Protein AF-A0A4Q4VHD9-F1 (afdb_monomer_lite)

pLDDT: mean 75.02, std 22.64, range [24.25, 97.38]

Foldseek 3Di:
DLQPPCPVVVLVVLVVVLVVQLVVLVVDPDPVSSVLSNLLSLLVNLVVVQSNVVNVPDPDDPDADPSSVSSVVVNVVVVVVVVVVVVVVVVVVVVVVVVVVVLVVVVVVVVVVPPDDDDDDDDDDDDDDDDDDDDDDDDDDPDPPPPDDDDDDDDDPVVVVVVVVVVVVVVVVVVVVVVVVVVVVVVVQVVLVVVQVVCVVVVHDGDDDPDDDDDDDPVVD

Sequence (221 aa):
MFKNGEGPSLKEDFKNRFRNVSRIMDCVGCDKCRLWGKLQTAGYGTALKILFEFDNNSADVPDLKRTELVALFNLYSRLSSSMEALRMFRGMVEADESHDVESIRERAKKEHAEDRPPSPSDEKAAKTGAEQDDDEYTWEEEDITPSKQPPKRPRTTGEMLKSELQLIAKVTKHVFTSWISFPKTLYRIALLELERLWQFYIGLPITPRTWRFQRRSLDEL

Radius of gyration: 32.0 Å; chains: 1; bounding box: 79×59×88 Å

Secondary structure (DSSP, 8-state):
-TTSS-HHH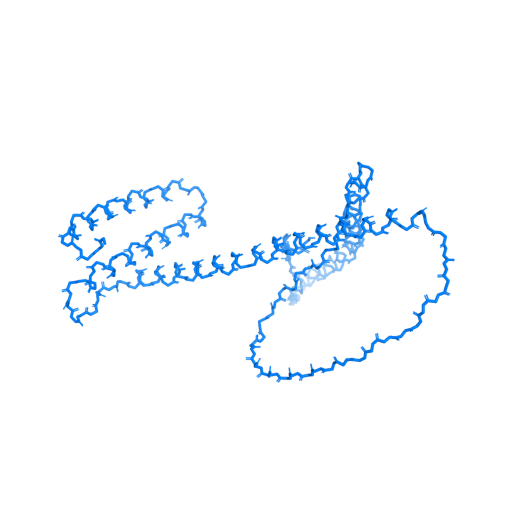HHHHHHHHHHHHHHHHHT-S-HHHHHHHHHHHHHHHHHHHHHHHGGG--SSPP---HHHHHHHHHHHHHHHHHHHHHHHHHHHHHHHHHHHHHHHHHHHHHHTTSS---------------------------------PPPPPP--HHHHHHHHHHHHHHHHHHHHHHHHHHHHHHHHHHHHHHHHHHHHHHTPPPPPP-----PPPGGG-

Structure (mmCIF, N/CA/C/O backbone):
data_AF-A0A4Q4VHD9-F1
#
_entry.id   AF-A0A4Q4VHD9-F1
#
loop_
_atom_site.group_PDB
_atom_site.id
_atom_site.type_symbol
_atom_site.label_atom_id
_atom_site.label_alt_id
_atom_site.label_comp_id
_atom_site.label_asym_id
_atom_site.label_entity_id
_atom_site.label_seq_id
_atom_site.pdbx_PDB_ins_code
_atom_site.Cartn_x
_atom_site.Cartn_y
_atom_site.Cartn_z
_atom_site.occupancy
_atom_site.B_iso_or_equiv
_atom_site.auth_seq_id
_atom_site.auth_comp_id
_atom_site.auth_asym_id
_atom_site.auth_atom_id
_atom_site.pdbx_PDB_model_num
ATOM 1 N N . MET A 1 1 ? -2.484 -5.113 29.527 1.00 58.41 1 MET A N 1
ATOM 2 C CA . MET A 1 1 ? -2.810 -3.701 29.231 1.00 58.41 1 MET A CA 1
ATOM 3 C C . MET A 1 1 ? -4.292 -3.533 28.921 1.00 58.41 1 MET A C 1
ATOM 5 O O . MET A 1 1 ? -4.958 -2.840 29.664 1.00 58.41 1 MET A O 1
ATOM 9 N N . PHE A 1 2 ? -4.842 -4.228 27.922 1.00 63.12 2 PHE A N 1
ATOM 10 C CA . PHE A 1 2 ? -6.255 -4.081 27.528 1.00 63.12 2 PHE A CA 1
ATOM 11 C C . PHE A 1 2 ? -7.287 -4.838 28.387 1.00 63.12 2 PHE A C 1
ATOM 13 O O . PHE A 1 2 ? -8.467 -4.707 28.117 1.00 63.12 2 PHE A O 1
ATOM 20 N N . LYS A 1 3 ? -6.839 -5.579 29.413 1.00 61.69 3 LYS A N 1
ATOM 21 C CA . LYS A 1 3 ? -7.652 -6.456 30.283 1.00 61.69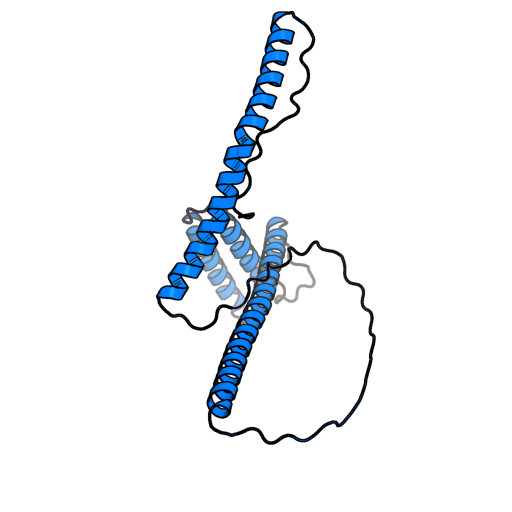 3 LYS A CA 1
ATOM 22 C C . LYS A 1 3 ? -7.894 -5.889 31.697 1.00 61.69 3 LYS A C 1
ATOM 24 O O . LYS A 1 3 ? -8.578 -6.488 32.517 1.00 61.69 3 LYS A O 1
ATOM 29 N N . ASN A 1 4 ? -7.264 -4.758 32.030 1.00 58.19 4 ASN A N 1
ATOM 30 C CA . ASN A 1 4 ? -7.153 -4.274 33.410 1.00 58.19 4 ASN A CA 1
ATOM 31 C C . ASN A 1 4 ? -7.904 -2.948 33.594 1.00 58.19 4 ASN A C 1
ATOM 33 O O . ASN A 1 4 ? -7.241 -1.926 33.667 1.00 58.19 4 ASN A O 1
ATOM 37 N N . GLY A 1 5 ? -9.243 -2.940 33.648 1.00 59.50 5 GLY A N 1
ATOM 38 C CA . GLY A 1 5 ? -10.086 -1.873 34.245 1.00 59.50 5 GLY A CA 1
ATOM 39 C C . GLY A 1 5 ? -10.041 -0.434 33.678 1.00 59.50 5 GLY A C 1
ATOM 40 O O . GLY A 1 5 ? -11.021 0.291 33.796 1.00 59.50 5 GLY A O 1
ATOM 41 N N . GLU A 1 6 ? -8.963 -0.014 33.017 1.00 63.09 6 GLU A N 1
ATOM 42 C CA . GLU A 1 6 ? -8.746 1.301 32.394 1.00 63.09 6 GLU A CA 1
ATOM 43 C C . GLU A 1 6 ? -9.271 1.357 30.944 1.00 63.09 6 GLU A C 1
ATOM 45 O O . GLU A 1 6 ? -9.113 2.356 30.236 1.00 63.09 6 GLU A O 1
ATOM 50 N N . GLY A 1 7 ? -9.916 0.277 30.489 1.00 65.62 7 GLY A N 1
ATOM 51 C CA . GLY A 1 7 ? -10.419 0.087 29.126 1.00 65.62 7 GLY A CA 1
ATOM 52 C C . GLY A 1 7 ? -11.214 1.266 28.538 1.00 65.62 7 GLY A C 1
ATOM 53 O O . GLY A 1 7 ? -10.961 1.605 27.379 1.00 65.62 7 GLY A O 1
ATOM 54 N N . PRO A 1 8 ? -12.119 1.943 29.281 1.00 70.88 8 PRO A N 1
ATOM 55 C CA . PRO A 1 8 ? -12.918 3.037 28.725 1.00 70.88 8 PRO A CA 1
ATOM 56 C C . PRO A 1 8 ? -12.083 4.269 28.351 1.00 70.88 8 PRO A C 1
ATOM 58 O O . PRO A 1 8 ? -12.265 4.819 27.265 1.00 70.88 8 PRO A O 1
ATOM 61 N N . SER A 1 9 ? -11.137 4.663 29.212 1.00 78.56 9 SER A N 1
ATOM 62 C CA . SER A 1 9 ? -10.274 5.830 28.978 1.00 78.56 9 SER A CA 1
ATOM 63 C C . SER A 1 9 ? -9.307 5.567 27.827 1.00 78.56 9 SER A C 1
ATOM 65 O O . SER A 1 9 ? -9.198 6.375 26.905 1.00 78.56 9 SER A O 1
ATOM 67 N N . LEU A 1 10 ? -8.663 4.392 27.817 1.00 80.44 10 LEU A N 1
ATOM 68 C CA . LEU A 1 10 ? -7.731 4.041 26.745 1.00 80.44 10 LEU A CA 1
ATOM 69 C C . LEU A 1 10 ? -8.441 3.914 25.392 1.00 80.44 10 LEU A C 1
ATOM 71 O O . LEU A 1 10 ? -7.891 4.336 24.374 1.00 80.44 10 LEU A O 1
ATOM 75 N N . LYS A 1 11 ? -9.666 3.372 25.350 1.00 80.00 11 LYS A N 1
ATOM 76 C CA . LYS A 1 11 ? -10.450 3.266 24.108 1.00 80.00 11 LYS A CA 1
ATOM 77 C C . LYS A 1 11 ? -10.675 4.638 23.471 1.00 80.00 11 LYS A C 1
ATOM 79 O O . LYS A 1 11 ? -10.550 4.780 22.250 1.00 80.00 11 LYS A O 1
ATOM 84 N N . GLU A 1 12 ? -10.998 5.645 24.276 1.00 83.69 12 GLU A N 1
ATOM 85 C CA . GLU A 1 12 ? -11.238 7.002 23.790 1.00 83.69 12 GLU A CA 1
ATOM 86 C C . GLU A 1 12 ? -9.945 7.696 23.343 1.00 83.69 12 GLU A C 1
ATOM 88 O O . GLU A 1 12 ? -9.913 8.305 22.266 1.00 83.69 12 GLU A O 1
ATOM 93 N N . ASP A 1 13 ? -8.849 7.499 24.077 1.00 87.12 13 ASP A N 1
ATOM 94 C CA . ASP A 1 13 ? -7.529 7.998 23.695 1.00 87.12 13 ASP A CA 1
ATOM 95 C C . ASP A 1 13 ? -7.064 7.418 22.360 1.00 87.12 13 ASP A C 1
ATOM 97 O O . ASP A 1 13 ? -6.699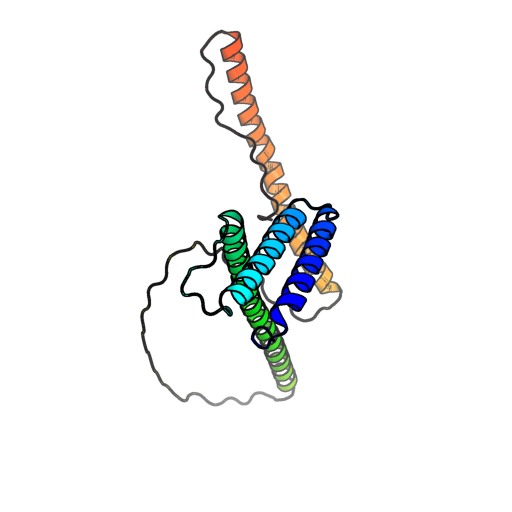 8.170 21.449 1.00 87.12 13 ASP A O 1
ATOM 101 N N . PHE A 1 14 ? -7.146 6.096 22.178 1.00 85.94 14 PHE A N 1
ATOM 102 C CA . PHE A 1 14 ? -6.805 5.463 20.904 1.00 85.94 14 PHE A CA 1
ATOM 103 C C . PHE A 1 14 ? -7.676 6.000 19.770 1.00 85.94 14 PHE A C 1
ATOM 105 O O . PHE A 1 14 ? -7.152 6.391 18.726 1.00 85.94 14 PHE A O 1
ATOM 112 N N . LYS A 1 15 ? -8.993 6.110 19.972 1.00 86.31 15 LYS A N 1
ATOM 113 C CA . LYS A 1 15 ? -9.916 6.660 18.968 1.00 86.31 15 LYS A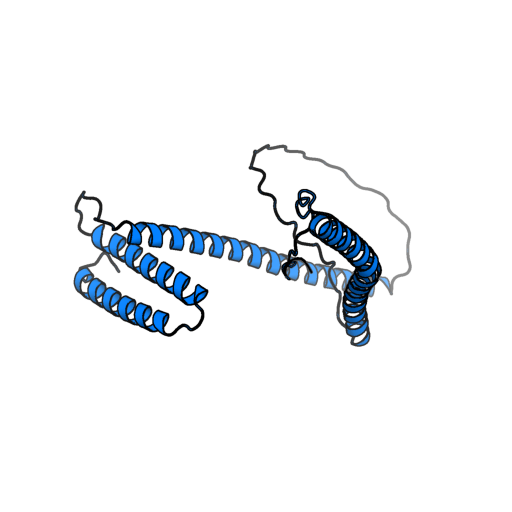 CA 1
ATOM 114 C C . LYS A 1 15 ? -9.546 8.091 18.566 1.00 86.31 15 LYS A C 1
ATOM 116 O O . LYS A 1 15 ? -9.575 8.424 17.377 1.00 86.31 15 LYS A O 1
ATOM 121 N N . ASN A 1 16 ? -9.162 8.930 19.527 1.00 90.38 16 ASN A N 1
ATOM 122 C CA . ASN A 1 16 ? -8.706 10.292 19.262 1.00 90.38 16 ASN A CA 1
ATOM 123 C C . ASN A 1 16 ? -7.378 10.311 18.492 1.00 90.38 16 ASN A C 1
ATOM 125 O O . ASN A 1 16 ? -7.233 11.079 17.536 1.00 90.38 16 ASN A O 1
ATOM 129 N N . ARG A 1 17 ? -6.435 9.417 18.814 1.00 92.00 17 ARG A N 1
ATOM 130 C CA . ARG A 1 17 ? -5.183 9.271 18.055 1.00 92.00 17 ARG A CA 1
ATOM 131 C C . ARG A 1 17 ? -5.429 8.796 16.623 1.00 92.00 17 ARG A C 1
ATOM 133 O O . ARG A 1 17 ? -4.891 9.407 15.704 1.00 92.00 17 ARG A O 1
ATOM 140 N N . PHE A 1 18 ? -6.293 7.807 16.398 1.00 90.81 18 PHE A N 1
ATOM 141 C CA . PHE A 1 18 ? -6.627 7.347 15.044 1.00 90.81 18 PHE A CA 1
ATOM 142 C C . PHE A 1 18 ? -7.299 8.429 14.197 1.00 90.81 18 PHE A C 1
ATOM 144 O O . PHE A 1 18 ? -6.988 8.547 13.013 1.00 90.81 18 PHE A O 1
ATOM 151 N N . ARG A 1 19 ? -8.159 9.273 14.784 1.00 90.38 19 ARG A N 1
ATOM 152 C CA . ARG A 1 19 ? -8.717 10.445 14.084 1.00 90.38 19 ARG A CA 1
ATOM 153 C C . ARG A 1 19 ? -7.626 11.414 13.635 1.00 90.38 19 ARG A C 1
ATOM 155 O O . ARG A 1 19 ? -7.677 11.901 12.509 1.00 90.38 19 ARG A O 1
ATOM 162 N N . ASN A 1 20 ? -6.633 11.663 14.485 1.00 94.25 20 ASN A N 1
ATOM 163 C CA . ASN A 1 20 ? -5.504 12.525 14.137 1.00 94.25 20 ASN A CA 1
ATOM 164 C C . ASN A 1 20 ? -4.639 11.909 13.032 1.00 94.25 20 ASN A C 1
ATOM 166 O O . ASN A 1 20 ? -4.314 12.593 12.067 1.00 94.25 20 ASN A O 1
ATOM 170 N N . VAL A 1 21 ? -4.335 10.612 13.115 1.00 95.00 21 VAL A N 1
ATOM 171 C CA . VAL A 1 21 ? -3.597 9.906 12.057 1.00 95.00 21 VAL A CA 1
ATOM 172 C C . VAL A 1 21 ? -4.373 9.934 10.739 1.00 95.00 21 VAL A C 1
ATOM 174 O O . VAL A 1 21 ? -3.795 10.217 9.696 1.00 95.00 21 VAL A O 1
ATOM 177 N N . SER A 1 22 ? -5.691 9.721 10.770 1.00 90.38 22 SER A N 1
ATOM 178 C CA . SER A 1 22 ? -6.534 9.777 9.571 1.00 90.38 22 SER A CA 1
ATOM 179 C C . SER A 1 22 ? -6.494 11.154 8.893 1.00 90.38 22 SER A C 1
ATOM 181 O O . SER A 1 22 ? -6.378 11.216 7.671 1.00 90.38 22 SER A O 1
ATOM 183 N N . ARG A 1 23 ? -6.474 12.247 9.674 1.00 93.38 23 ARG A N 1
ATOM 184 C CA . ARG A 1 23 ? -6.277 13.613 9.151 1.00 93.38 23 ARG A CA 1
ATOM 185 C C . ARG A 1 23 ? -4.897 13.808 8.528 1.00 93.38 23 ARG A C 1
ATOM 187 O O . ARG A 1 23 ? -4.790 14.452 7.495 1.00 93.38 23 ARG A O 1
ATOM 194 N N . ILE A 1 24 ? -3.845 13.235 9.113 1.00 95.69 24 ILE A N 1
ATOM 195 C CA . ILE A 1 24 ? -2.495 13.288 8.526 1.00 95.69 24 ILE A CA 1
ATOM 196 C C . ILE A 1 24 ? -2.463 12.554 7.180 1.00 95.69 24 ILE A C 1
ATOM 198 O O . ILE A 1 24 ? -1.838 13.034 6.237 1.00 95.69 24 ILE A O 1
ATOM 202 N N . MET A 1 25 ? -3.186 11.437 7.051 1.00 93.56 25 MET A N 1
ATOM 203 C CA . MET A 1 25 ? -3.288 10.713 5.778 1.00 93.56 25 MET A CA 1
ATOM 204 C C . MET A 1 25 ?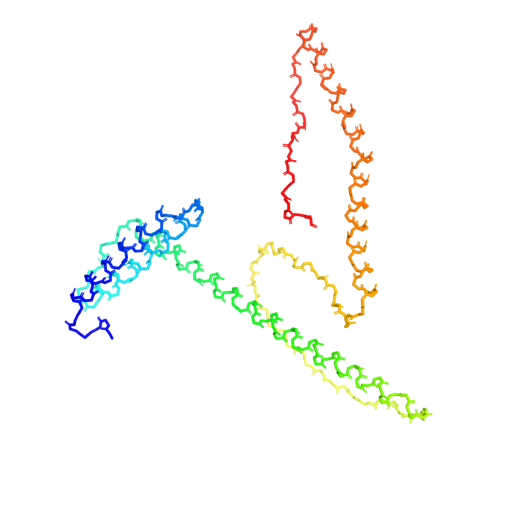 -3.967 11.541 4.676 1.00 93.56 25 MET A C 1
ATOM 206 O O . MET A 1 25 ? -3.737 11.278 3.499 1.00 93.56 25 MET A O 1
ATOM 210 N N . ASP A 1 26 ? -4.768 12.557 5.014 1.00 94.62 26 ASP A N 1
ATOM 211 C CA . ASP A 1 26 ? -5.327 13.491 4.029 1.00 94.62 26 ASP A CA 1
ATOM 212 C C . ASP A 1 26 ? -4.305 14.474 3.451 1.00 94.62 26 ASP A C 1
ATOM 214 O O . ASP A 1 26 ? -4.520 14.982 2.353 1.00 94.62 26 ASP A O 1
ATOM 218 N N . CYS A 1 27 ? -3.178 14.678 4.132 1.00 96.69 27 CYS A N 1
ATOM 219 C CA . CYS A 1 27 ? -2.082 15.529 3.668 1.00 96.69 27 CYS A CA 1
ATOM 220 C C . CYS A 1 27 ? -1.086 14.791 2.755 1.00 96.69 27 CYS A C 1
ATOM 222 O O . CYS A 1 27 ? -0.119 15.388 2.284 1.00 96.69 27 CYS A O 1
ATOM 224 N N . VAL A 1 28 ? -1.275 13.490 2.516 1.00 96.94 28 VAL A N 1
ATOM 225 C CA . VAL A 1 28 ? -0.379 12.691 1.672 1.00 96.94 28 VAL A CA 1
ATOM 226 C C . VAL A 1 28 ? -0.707 12.938 0.199 1.00 96.94 28 VAL A C 1
ATOM 228 O O . VAL A 1 28 ? -1.778 12.565 -0.270 1.00 96.94 28 VAL A O 1
ATOM 231 N N . GLY A 1 29 ? 0.236 13.532 -0.542 1.00 96.81 29 GLY A N 1
ATOM 232 C CA . GLY A 1 29 ? 0.058 13.869 -1.964 1.00 96.81 29 GLY A CA 1
ATOM 233 C C . GLY A 1 29 ? 0.053 12.675 -2.928 1.00 96.81 29 GLY A C 1
ATOM 234 O O . GLY A 1 29 ? -0.351 12.820 -4.074 1.00 96.81 29 GLY A O 1
ATOM 235 N N . CYS A 1 30 ? 0.490 11.490 -2.487 1.00 97.38 30 CYS A N 1
ATOM 236 C CA . CYS A 1 30 ? 0.409 10.267 -3.287 1.00 97.38 30 CYS A CA 1
ATOM 237 C C . CYS A 1 30 ? -0.931 9.558 -3.055 1.00 97.38 30 CYS A C 1
ATOM 239 O O . CYS A 1 30 ? -1.184 9.064 -1.954 1.00 97.38 30 CYS A O 1
ATOM 241 N N . ASP A 1 31 ? -1.738 9.419 -4.109 1.00 96.12 31 ASP A N 1
ATOM 242 C CA . ASP A 1 31 ? -3.057 8.779 -4.037 1.00 96.12 31 ASP A CA 1
ATOM 243 C C . ASP A 1 31 ? -2.990 7.323 -3.565 1.00 96.12 31 ASP A C 1
ATOM 245 O O . ASP A 1 31 ? -3.798 6.894 -2.740 1.00 96.12 31 ASP A O 1
ATOM 249 N N . LYS A 1 32 ? -1.988 6.559 -4.022 1.00 95.81 32 LYS A N 1
ATOM 250 C CA . LYS A 1 32 ? -1.794 5.167 -3.583 1.00 95.81 32 LYS A CA 1
ATOM 251 C C . LYS A 1 32 ? -1.452 5.107 -2.094 1.00 95.81 32 LYS A C 1
ATOM 253 O O . LYS A 1 32 ? -2.081 4.350 -1.360 1.00 95.81 32 LYS A O 1
ATOM 258 N N . CYS A 1 33 ? -0.493 5.912 -1.633 1.00 96.44 33 CYS A N 1
ATOM 259 C CA . CYS A 1 33 ? -0.094 5.939 -0.222 1.00 96.44 33 CYS A CA 1
ATOM 260 C C . CYS A 1 33 ? -1.244 6.405 0.673 1.00 96.44 33 CYS A C 1
ATOM 262 O O . CYS A 1 33 ? -1.465 5.834 1.736 1.00 96.44 33 CYS A O 1
ATOM 264 N N . ARG A 1 34 ? -2.013 7.398 0.219 1.00 96.19 34 ARG A N 1
ATOM 265 C CA . ARG A 1 34 ? -3.202 7.885 0.915 1.00 96.19 34 ARG A CA 1
ATOM 266 C C . ARG A 1 34 ? -4.271 6.802 1.030 1.00 96.19 34 ARG A C 1
ATOM 268 O O . ARG A 1 34 ? -4.808 6.598 2.118 1.00 96.19 34 ARG A O 1
ATOM 275 N N . LEU A 1 35 ? -4.555 6.080 -0.056 1.00 94.19 35 LEU A N 1
ATOM 276 C CA . LEU A 1 35 ? -5.531 4.989 -0.063 1.00 94.19 35 LEU A CA 1
ATOM 277 C C . LEU A 1 35 ? -5.114 3.859 0.888 1.00 94.19 35 LEU A C 1
ATOM 279 O O . LEU A 1 35 ? -5.873 3.501 1.789 1.00 94.19 35 LEU A O 1
ATOM 283 N N . TRP A 1 36 ? -3.899 3.325 0.723 1.00 94.81 36 TRP A N 1
ATOM 284 C CA . TRP A 1 36 ? -3.400 2.219 1.546 1.00 94.81 36 TRP A CA 1
ATOM 285 C C . TRP A 1 36 ? -3.190 2.631 3.003 1.00 94.81 36 TRP A C 1
ATOM 287 O O . TRP A 1 36 ? -3.521 1.861 3.900 1.00 94.81 36 TRP A O 1
ATOM 297 N N . GLY A 1 37 ? -2.721 3.854 3.257 1.00 95.25 37 GLY A N 1
ATOM 298 C CA . GLY A 1 37 ? -2.567 4.399 4.604 1.00 95.25 37 GLY A CA 1
ATOM 299 C C . GLY A 1 37 ? -3.903 4.515 5.336 1.00 95.25 37 GLY A C 1
ATOM 300 O O . GLY A 1 37 ? -4.023 4.081 6.483 1.00 95.25 37 GLY A O 1
ATOM 301 N N . LYS A 1 38 ? -4.950 5.018 4.670 1.00 94.50 38 LYS A N 1
ATOM 302 C CA . LYS A 1 38 ? -6.308 5.052 5.239 1.00 94.50 38 LYS A CA 1
ATOM 303 C C . LYS A 1 38 ? -6.879 3.658 5.482 1.00 94.50 38 LYS A C 1
ATOM 305 O O . LYS A 1 38 ? -7.461 3.422 6.537 1.00 94.50 38 LYS A O 1
ATOM 310 N N . LEU A 1 39 ? -6.690 2.735 4.541 1.00 94.75 39 LEU A N 1
ATOM 311 C CA . LEU A 1 39 ? -7.168 1.359 4.679 1.00 94.75 39 LEU A CA 1
ATOM 312 C C . LEU A 1 39 ? -6.497 0.643 5.862 1.00 94.75 39 LEU A C 1
ATOM 314 O O . LEU A 1 39 ? -7.181 0.031 6.677 1.00 94.75 39 LEU A O 1
ATOM 318 N N . GLN A 1 40 ? -5.175 0.772 6.004 1.00 95.62 40 GLN A N 1
ATOM 319 C CA . GLN A 1 40 ? -4.418 0.145 7.091 1.00 95.62 40 GLN A CA 1
ATOM 320 C C . GLN A 1 40 ? -4.745 0.763 8.453 1.00 95.62 40 GLN A C 1
ATOM 322 O O . GLN A 1 40 ? -4.977 0.039 9.416 1.00 95.62 40 GLN A O 1
ATOM 327 N N . THR A 1 41 ? -4.825 2.094 8.544 1.00 94.06 41 THR A N 1
ATOM 328 C CA . THR A 1 41 ? -5.188 2.778 9.800 1.00 94.06 41 THR A CA 1
ATOM 329 C C . THR A 1 41 ? -6.608 2.437 10.257 1.00 94.06 41 THR A C 1
ATOM 331 O O . THR A 1 41 ? -6.823 2.225 11.450 1.00 94.06 41 THR A O 1
ATOM 334 N N . ALA A 1 42 ? -7.559 2.291 9.328 1.00 93.69 42 ALA A N 1
ATOM 335 C CA . ALA A 1 42 ? -8.894 1.772 9.625 1.00 93.69 42 ALA A CA 1
ATOM 336 C C . ALA A 1 42 ? -8.869 0.295 10.066 1.00 93.69 42 ALA A C 1
ATOM 338 O O . ALA A 1 42 ? -9.592 -0.083 10.991 1.00 93.69 42 ALA A O 1
ATOM 339 N N . GLY A 1 43 ? -8.012 -0.530 9.454 1.00 95.06 43 GLY A N 1
ATOM 340 C CA . GLY A 1 43 ? -7.798 -1.925 9.844 1.00 95.06 43 GLY A CA 1
ATOM 341 C C . GLY A 1 43 ? -7.284 -2.058 11.281 1.00 95.06 43 GLY A C 1
ATOM 342 O O . GLY A 1 43 ? -7.853 -2.816 12.063 1.00 95.06 43 GLY A O 1
ATOM 343 N N . TYR A 1 44 ? -6.287 -1.258 11.673 1.00 94.00 44 TYR A N 1
ATOM 344 C CA . TYR A 1 44 ? -5.769 -1.245 13.048 1.00 94.00 44 TYR A CA 1
ATOM 345 C C . TYR A 1 44 ? -6.821 -0.764 14.054 1.00 94.00 44 TYR A C 1
ATOM 347 O O . TYR A 1 44 ? -6.943 -1.332 15.138 1.00 94.00 44 TYR A O 1
ATOM 355 N N . GLY A 1 45 ? -7.621 0.244 13.686 1.00 91.62 45 GLY A N 1
ATOM 356 C CA . GLY A 1 45 ? -8.748 0.692 14.506 1.00 91.62 45 GLY A CA 1
ATOM 357 C C . GLY A 1 45 ? -9.801 -0.402 14.706 1.00 91.62 45 GLY A C 1
ATOM 358 O O . GLY A 1 45 ? -10.316 -0.564 15.809 1.00 91.62 45 GLY A O 1
ATOM 359 N N . THR A 1 46 ? -10.068 -1.195 13.665 1.00 91.94 46 THR A N 1
ATOM 360 C CA . THR A 1 46 ? -10.986 -2.342 13.726 1.00 91.94 46 THR A CA 1
ATOM 361 C C . THR A 1 46 ? -10.425 -3.462 14.601 1.00 91.94 46 THR A C 1
ATOM 363 O O . THR A 1 46 ? -11.144 -3.992 15.442 1.00 91.94 46 THR A O 1
ATOM 366 N N . ALA A 1 47 ? -9.135 -3.784 14.468 1.00 91.88 47 ALA A N 1
ATOM 367 C CA . ALA A 1 47 ? -8.475 -4.771 15.319 1.00 91.88 47 ALA A CA 1
ATOM 368 C C . ALA A 1 47 ? -8.574 -4.378 16.800 1.00 91.88 47 ALA A C 1
ATOM 370 O O . ALA A 1 47 ? -8.962 -5.185 17.636 1.00 91.88 47 ALA A O 1
ATOM 371 N N . LEU A 1 48 ? -8.307 -3.111 17.127 1.00 88.31 48 LEU A N 1
ATOM 372 C CA . LEU A 1 48 ? -8.427 -2.621 18.500 1.00 88.31 48 LEU A CA 1
ATOM 373 C C . LEU A 1 48 ? -9.875 -2.599 18.996 1.00 88.31 48 LEU A C 1
ATOM 375 O O . LEU A 1 48 ? -10.116 -2.941 20.149 1.00 88.31 48 LEU A O 1
ATOM 379 N N . LYS A 1 49 ? -10.845 -2.246 18.142 1.00 85.62 49 LYS A N 1
ATOM 380 C CA . LYS A 1 49 ? -12.277 -2.335 18.471 1.00 85.62 49 LYS A CA 1
ATOM 381 C C . LYS A 1 49 ? -12.646 -3.758 18.904 1.00 85.62 49 LYS A C 1
ATOM 383 O O . LYS A 1 49 ? -13.248 -3.918 19.959 1.00 85.62 49 LYS A O 1
ATOM 388 N N . ILE A 1 50 ? -12.202 -4.761 18.146 1.00 86.69 50 ILE A N 1
ATOM 389 C CA . ILE A 1 50 ? -12.372 -6.183 18.467 1.00 86.69 50 ILE A CA 1
ATOM 390 C C . ILE A 1 50 ? -11.719 -6.512 19.816 1.00 86.69 50 ILE A C 1
ATOM 392 O O . ILE A 1 50 ? -12.393 -7.046 20.689 1.00 86.69 50 ILE A O 1
ATOM 396 N N . LEU A 1 51 ? -10.452 -6.137 20.034 1.00 85.25 51 LEU A N 1
ATOM 397 C CA . LEU A 1 51 ? -9.754 -6.413 21.300 1.00 85.25 51 LEU A CA 1
ATOM 398 C C . LEU A 1 51 ? -10.475 -5.829 22.529 1.00 85.25 51 LEU A C 1
ATOM 400 O O . LEU A 1 51 ? -10.463 -6.456 23.583 1.00 85.25 51 LEU A O 1
ATOM 404 N N . PHE A 1 52 ? -11.095 -4.652 22.405 1.00 78.50 52 PHE A N 1
ATOM 405 C CA . PHE A 1 52 ? -11.831 -4.011 23.500 1.00 78.50 52 PHE A CA 1
ATOM 406 C C . PHE A 1 52 ? -13.262 -4.530 23.685 1.00 78.50 52 PHE A C 1
ATOM 408 O O . PHE A 1 52 ? -13.805 -4.424 24.781 1.00 78.50 52 PHE A O 1
ATOM 415 N N . GLU A 1 53 ? -13.909 -5.021 22.628 1.00 77.31 53 GLU A N 1
ATOM 416 C CA . GLU A 1 53 ? -15.288 -5.523 22.691 1.00 77.31 53 GLU A CA 1
ATOM 417 C C . GLU A 1 53 ? -15.342 -6.994 23.124 1.00 77.31 53 GLU A C 1
ATOM 419 O O . GLU A 1 53 ? -16.225 -7.354 23.898 1.00 77.31 53 GLU A O 1
ATOM 424 N N . PHE A 1 54 ? -14.354 -7.810 22.739 1.00 71.88 54 PHE A N 1
ATOM 425 C CA . PHE A 1 54 ? -14.226 -9.200 23.200 1.00 71.88 54 PHE A CA 1
ATOM 426 C C . PHE A 1 54 ? -13.968 -9.324 24.713 1.00 71.88 54 PHE A C 1
ATOM 428 O O . PHE A 1 54 ? -14.304 -10.347 25.304 1.00 71.88 54 PHE A O 1
ATOM 435 N N . ASP A 1 55 ? -13.397 -8.301 25.355 1.00 64.69 55 ASP A N 1
ATOM 436 C CA . ASP A 1 55 ? -13.084 -8.327 26.793 1.00 64.69 55 ASP A CA 1
ATOM 437 C C . ASP A 1 55 ? -14.326 -8.131 27.690 1.00 64.69 55 ASP A C 1
ATOM 439 O O . ASP A 1 55 ? -14.313 -8.486 28.865 1.00 64.69 55 ASP A O 1
ATOM 443 N N . ASN A 1 56 ? -15.447 -7.640 27.142 1.00 62.09 56 ASN A N 1
ATOM 444 C CA . ASN A 1 56 ? -16.674 -7.377 27.910 1.00 62.09 56 ASN A CA 1
ATOM 445 C C . ASN A 1 56 ? -17.552 -8.621 28.161 1.00 62.09 56 ASN A C 1
ATOM 447 O O . ASN A 1 56 ? -18.678 -8.484 28.638 1.00 62.09 56 ASN A O 1
ATOM 451 N N . ASN A 1 57 ? -17.048 -9.830 27.882 1.00 56.31 57 ASN A N 1
ATOM 452 C CA . ASN A 1 57 ? -17.665 -11.114 28.245 1.00 56.31 57 ASN A CA 1
ATOM 453 C C . ASN A 1 57 ? -19.107 -11.328 27.720 1.00 56.31 57 ASN A C 1
ATOM 455 O O . ASN A 1 57 ? -19.833 -12.195 28.209 1.00 56.31 57 ASN A O 1
ATOM 459 N N . SER A 1 58 ? -19.537 -10.561 26.716 1.00 58.97 58 SER A N 1
ATOM 460 C CA . SER A 1 58 ? -20.783 -10.803 25.994 1.00 58.97 58 SER A CA 1
ATOM 461 C C . SER A 1 58 ? -20.544 -11.883 24.939 1.00 58.97 58 SER A C 1
ATOM 463 O O . SER A 1 58 ? -19.687 -11.717 24.079 1.00 58.97 58 SER A O 1
ATOM 465 N N . ALA A 1 59 ? -21.318 -12.970 24.972 1.00 59.41 59 ALA A N 1
ATOM 466 C CA . ALA A 1 59 ? -21.290 -14.040 23.963 1.00 59.41 59 ALA A CA 1
ATOM 467 C C . ALA A 1 59 ? -21.733 -13.588 22.550 1.00 59.41 59 ALA A C 1
ATOM 469 O O . ALA A 1 59 ? -21.802 -14.407 21.636 1.00 59.41 59 ALA A O 1
ATOM 470 N N . ASP A 1 60 ? -22.039 -12.300 22.376 1.00 65.88 60 ASP A N 1
ATOM 471 C CA . ASP A 1 60 ? -22.427 -11.705 21.106 1.00 65.88 60 ASP A CA 1
ATOM 472 C C . ASP A 1 60 ? -21.206 -11.290 20.284 1.00 65.88 60 ASP A C 1
ATOM 474 O O . ASP A 1 60 ? -20.265 -10.661 20.773 1.00 65.88 60 ASP A O 1
ATOM 478 N N . VAL A 1 61 ? -21.254 -11.629 18.997 1.00 68.31 61 VAL A N 1
ATOM 479 C CA . VAL A 1 61 ? -20.258 -11.218 18.008 1.00 68.31 61 VAL A CA 1
ATOM 480 C C . VAL A 1 61 ? -20.296 -9.688 17.881 1.00 68.31 61 VAL A C 1
ATOM 482 O O . VAL A 1 61 ? -21.378 -9.136 17.668 1.00 68.31 61 VAL A O 1
ATOM 485 N N . PRO A 1 62 ? -19.154 -8.978 17.980 1.00 73.12 62 PRO A N 1
ATOM 486 C CA . PRO A 1 62 ? -19.141 -7.527 17.845 1.00 73.12 62 PRO A CA 1
ATOM 487 C C . PRO A 1 62 ? -19.658 -7.089 16.471 1.00 73.12 62 PRO A C 1
ATOM 489 O O . PRO A 1 62 ? -19.235 -7.611 15.436 1.00 73.12 62 PRO A O 1
ATOM 492 N N . ASP A 1 63 ? -20.566 -6.109 16.465 1.00 81.44 63 ASP A N 1
ATOM 493 C CA . ASP A 1 63 ? -21.183 -5.600 15.240 1.00 81.44 63 ASP A CA 1
ATOM 494 C C . ASP A 1 63 ? -20.154 -4.793 14.426 1.00 81.44 63 ASP A C 1
ATOM 496 O O . ASP A 1 63 ? -19.767 -3.656 14.751 1.00 81.44 63 ASP A O 1
ATOM 500 N N . LEU A 1 64 ? -19.641 -5.441 13.382 1.00 88.19 64 LEU A N 1
ATOM 501 C CA . LEU A 1 64 ? -18.593 -4.945 12.500 1.00 88.19 64 LEU A CA 1
ATOM 502 C C . LEU A 1 64 ? -19.203 -4.539 11.164 1.00 88.19 64 LEU A C 1
ATOM 504 O O . LEU A 1 64 ? -19.842 -5.328 10.467 1.00 88.19 64 LEU A O 1
ATOM 508 N N . LYS A 1 65 ? -18.934 -3.303 10.741 1.00 91.44 65 LYS A N 1
ATOM 509 C CA . LYS A 1 65 ? -19.370 -2.847 9.417 1.00 91.44 65 LYS A CA 1
ATOM 510 C C . LYS A 1 65 ? -18.602 -3.597 8.332 1.00 91.44 65 LYS A C 1
ATOM 512 O O . LYS A 1 65 ? -17.415 -3.885 8.481 1.00 91.44 65 LYS A O 1
ATOM 517 N N . ARG A 1 66 ? -19.220 -3.783 7.159 1.00 93.81 66 ARG A N 1
ATOM 518 C CA . ARG A 1 66 ? -18.553 -4.375 5.978 1.00 93.81 66 ARG A CA 1
ATOM 519 C C . ARG A 1 66 ? -17.200 -3.714 5.679 1.00 93.81 66 ARG A C 1
ATOM 521 O O . ARG A 1 66 ? -16.236 -4.395 5.356 1.00 93.81 66 ARG A O 1
ATOM 528 N N . THR A 1 67 ? -17.117 -2.391 5.807 1.00 93.44 67 THR A N 1
ATOM 529 C CA . THR A 1 67 ? -15.883 -1.630 5.565 1.00 93.44 67 THR A CA 1
ATOM 530 C C . THR A 1 67 ? -14.795 -1.899 6.604 1.00 93.44 67 THR A C 1
ATOM 532 O O . THR A 1 67 ? -13.622 -1.906 6.251 1.00 93.44 67 THR A O 1
ATOM 535 N N . GLU A 1 68 ? -15.171 -2.126 7.865 1.00 92.88 68 GLU A N 1
ATOM 536 C CA . GLU A 1 68 ? -14.243 -2.471 8.951 1.00 92.88 68 GLU A CA 1
ATOM 537 C C . GLU A 1 68 ? -13.646 -3.862 8.703 1.00 92.88 68 GLU A C 1
ATOM 539 O O . GLU A 1 68 ? -12.431 -4.041 8.758 1.00 92.88 68 GLU A O 1
ATOM 544 N N . LEU A 1 69 ? -14.487 -4.820 8.305 1.00 94.19 69 LEU A N 1
ATOM 545 C CA . LEU A 1 69 ? -14.068 -6.184 7.987 1.00 94.19 69 LEU A CA 1
ATOM 546 C C . LEU A 1 69 ? -13.120 -6.228 6.778 1.00 94.19 69 LEU A C 1
ATOM 548 O O . LEU A 1 69 ? -12.052 -6.834 6.846 1.00 94.19 69 LEU A O 1
ATOM 552 N N . VAL A 1 70 ? -13.456 -5.524 5.691 1.00 95.69 70 VAL A N 1
ATOM 553 C CA . VAL A 1 70 ? -12.581 -5.430 4.508 1.00 95.69 70 VAL A CA 1
ATOM 554 C C . VAL A 1 70 ? -11.241 -4.784 4.862 1.00 95.69 70 VAL A C 1
ATOM 556 O O . VAL A 1 70 ? -10.199 -5.265 4.412 1.00 95.69 70 VAL A O 1
ATOM 559 N N . ALA A 1 71 ? -11.244 -3.722 5.673 1.00 95.81 71 ALA A N 1
ATOM 560 C CA . ALA A 1 71 ? -10.019 -3.061 6.111 1.00 95.81 71 ALA A CA 1
ATOM 561 C C . ALA A 1 71 ? -9.140 -3.982 6.969 1.00 95.81 71 ALA A C 1
ATOM 563 O O . ALA A 1 71 ? -7.924 -4.010 6.778 1.00 95.81 71 ALA A O 1
ATOM 564 N N . LEU A 1 72 ? -9.744 -4.769 7.864 1.00 95.81 72 LEU A N 1
ATOM 565 C CA . LEU A 1 72 ? -9.041 -5.718 8.724 1.00 95.81 72 LEU A CA 1
ATOM 566 C C . LEU A 1 72 ? -8.337 -6.818 7.916 1.00 95.81 72 LEU A C 1
ATOM 568 O O . LEU A 1 72 ? -7.138 -7.025 8.088 1.00 95.81 72 LEU A O 1
ATOM 572 N N . PHE A 1 73 ? -9.045 -7.483 6.998 1.00 96.50 73 PHE A N 1
ATOM 573 C CA . PHE A 1 73 ? -8.446 -8.546 6.180 1.00 96.50 73 PHE A CA 1
ATOM 574 C C . PHE A 1 73 ? -7.398 -8.015 5.196 1.00 96.50 73 PHE A C 1
ATOM 576 O O . PHE A 1 73 ? -6.366 -8.652 4.993 1.00 96.50 73 PHE A O 1
ATOM 583 N N . ASN A 1 74 ? -7.604 -6.821 4.630 1.00 96.38 74 ASN A N 1
ATOM 584 C CA . ASN A 1 74 ? -6.586 -6.188 3.788 1.00 96.38 74 ASN A CA 1
ATOM 585 C C . ASN A 1 74 ? -5.325 -5.840 4.580 1.00 96.38 74 ASN A C 1
ATOM 587 O O . ASN A 1 74 ? -4.215 -6.048 4.093 1.00 96.38 74 ASN A O 1
ATOM 591 N N . LEU A 1 75 ? -5.481 -5.318 5.798 1.00 96.44 75 LEU A N 1
ATOM 592 C CA . LEU A 1 75 ? -4.352 -5.071 6.684 1.00 96.44 75 LEU A CA 1
ATOM 593 C C . LEU A 1 75 ? -3.613 -6.377 7.002 1.00 96.44 75 LEU A C 1
ATOM 595 O O . LEU A 1 75 ? -2.390 -6.419 6.890 1.00 96.44 75 LEU A O 1
ATOM 599 N N . TYR A 1 76 ? -4.346 -7.436 7.349 1.00 96.88 76 TYR A N 1
ATOM 600 C CA . TYR A 1 76 ? -3.767 -8.744 7.648 1.00 96.88 76 TYR A CA 1
ATOM 601 C C . TYR A 1 76 ? -2.962 -9.301 6.467 1.00 96.88 76 TYR A C 1
ATOM 603 O O . TYR A 1 76 ? -1.808 -9.683 6.639 1.00 96.88 76 TYR A O 1
ATOM 611 N N . SER A 1 77 ? -3.516 -9.245 5.252 1.00 97.00 77 SER A N 1
ATOM 612 C CA . SER A 1 77 ? -2.808 -9.635 4.026 1.00 97.00 77 SER A CA 1
ATOM 613 C C . SER A 1 77 ? -1.508 -8.841 3.838 1.00 97.00 77 SER A C 1
ATOM 615 O O . SER A 1 77 ? -0.454 -9.427 3.600 1.00 97.00 77 SER A O 1
ATOM 617 N N . ARG A 1 78 ? -1.534 -7.515 4.037 1.00 94.94 78 ARG A N 1
ATOM 618 C CA . ARG A 1 78 ? -0.335 -6.663 3.926 1.00 94.94 78 ARG A CA 1
ATOM 619 C C . ARG A 1 78 ? 0.729 -6.974 4.979 1.00 94.94 78 ARG A C 1
ATOM 621 O O . ARG A 1 78 ? 1.918 -6.922 4.661 1.00 94.94 78 ARG A O 1
ATOM 628 N N . LEU A 1 79 ? 0.322 -7.304 6.203 1.00 96.31 79 LEU A N 1
ATOM 629 C CA . LEU A 1 79 ? 1.234 -7.741 7.262 1.00 96.31 79 LEU A CA 1
ATOM 630 C C . LEU A 1 79 ? 1.847 -9.106 6.938 1.00 96.31 79 LEU A C 1
ATOM 632 O O . LEU A 1 79 ? 3.055 -9.272 7.089 1.00 96.31 79 LEU A O 1
ATOM 636 N N . SER A 1 80 ? 1.048 -10.037 6.415 1.00 97.19 80 SER A N 1
ATOM 637 C CA . SER A 1 80 ? 1.522 -11.349 5.969 1.00 97.19 80 SER A CA 1
ATOM 638 C C . SER A 1 80 ? 2.581 -11.220 4.873 1.00 97.19 80 SER A C 1
ATOM 640 O O . SER A 1 80 ? 3.667 -11.777 4.999 1.00 97.19 80 SER A O 1
ATOM 642 N N . SER A 1 81 ? 2.324 -10.414 3.837 1.00 96.00 81 SER A N 1
ATOM 643 C CA . SER A 1 81 ? 3.319 -10.159 2.785 1.00 96.00 81 SER A CA 1
ATOM 644 C C . SER A 1 81 ? 4.577 -9.474 3.325 1.00 96.00 81 SER A C 1
ATOM 646 O O . SER A 1 81 ? 5.680 -9.775 2.882 1.00 96.00 81 SER A O 1
ATOM 648 N N . SER A 1 82 ? 4.436 -8.569 4.302 1.00 96.56 82 SER A N 1
ATOM 649 C CA . SER A 1 82 ? 5.589 -7.931 4.955 1.00 96.56 82 SER A CA 1
ATOM 650 C C . SER A 1 82 ? 6.451 -8.945 5.712 1.00 96.56 82 SER A C 1
ATOM 652 O O . SER A 1 82 ? 7.675 -8.859 5.666 1.00 96.56 82 SER A O 1
ATOM 654 N N . MET A 1 83 ? 5.836 -9.922 6.385 1.00 96.69 83 MET A N 1
ATOM 655 C CA . MET A 1 83 ? 6.564 -11.000 7.059 1.00 96.69 83 MET A CA 1
ATOM 656 C C . MET A 1 83 ? 7.310 -11.901 6.076 1.00 96.69 83 MET A C 1
ATOM 658 O O . MET A 1 83 ? 8.446 -12.279 6.352 1.00 96.69 83 MET A O 1
ATOM 662 N N . GLU A 1 84 ? 6.697 -12.219 4.939 1.00 96.75 84 GLU A N 1
ATOM 663 C CA . GLU A 1 84 ? 7.352 -13.017 3.902 1.00 96.75 84 GLU A CA 1
ATOM 664 C C . GLU A 1 84 ? 8.554 -12.277 3.308 1.00 96.75 84 GLU A C 1
ATOM 666 O O . GLU A 1 84 ? 9.656 -12.819 3.234 1.00 96.75 84 GLU A O 1
ATOM 671 N N . ALA A 1 85 ? 8.396 -10.981 3.024 1.00 96.44 85 ALA A N 1
ATOM 672 C CA . ALA A 1 85 ? 9.503 -10.141 2.584 1.00 96.44 85 ALA A CA 1
ATOM 673 C C . ALA A 1 85 ? 10.661 -10.131 3.599 1.00 96.44 85 ALA A C 1
ATOM 675 O O . ALA A 1 85 ? 11.821 -10.192 3.202 1.00 96.44 85 ALA A O 1
ATOM 676 N N . LEU A 1 86 ? 10.378 -10.114 4.909 1.00 96.62 86 LEU A N 1
ATOM 677 C CA . LEU A 1 86 ? 11.420 -10.203 5.940 1.00 96.62 86 LEU A CA 1
ATOM 678 C C . LEU A 1 86 ? 12.196 -11.526 5.892 1.00 96.62 86 LEU A C 1
ATOM 680 O O . LEU A 1 86 ? 13.407 -11.508 6.108 1.00 96.62 86 LEU A O 1
ATOM 684 N N . ARG A 1 87 ? 11.535 -12.659 5.622 1.00 96.06 87 ARG A N 1
ATOM 685 C CA . ARG A 1 87 ? 12.218 -13.956 5.456 1.00 96.06 87 ARG A CA 1
ATOM 686 C C . ARG A 1 87 ? 13.147 -13.925 4.250 1.00 96.06 87 ARG A C 1
ATOM 688 O O . ARG A 1 87 ? 14.315 -14.281 4.377 1.00 96.06 87 ARG A O 1
ATOM 695 N N . MET A 1 88 ? 12.657 -13.404 3.128 1.00 96.12 88 MET A N 1
ATOM 696 C CA . MET A 1 88 ? 13.446 -13.236 1.910 1.00 96.12 88 MET A CA 1
ATOM 697 C C . MET A 1 88 ? 14.668 -12.332 2.139 1.00 96.12 88 MET A C 1
ATOM 699 O O . MET A 1 88 ? 15.778 -12.695 1.758 1.00 96.12 88 MET A O 1
ATOM 703 N N . PHE A 1 89 ? 14.503 -11.181 2.804 1.00 96.25 89 PHE A N 1
ATOM 704 C CA . PHE A 1 89 ? 15.624 -10.283 3.109 1.00 96.25 89 PHE A CA 1
ATOM 705 C C . PHE A 1 89 ? 16.661 -10.926 4.030 1.00 96.25 89 PHE A C 1
ATOM 707 O O . PHE A 1 89 ? 17.852 -10.738 3.803 1.00 96.25 89 PHE A O 1
ATOM 714 N N . ARG A 1 90 ? 16.238 -11.709 5.029 1.00 95.19 90 ARG A N 1
ATOM 715 C CA . ARG A 1 90 ? 17.170 -12.454 5.892 1.00 95.19 90 ARG A CA 1
ATOM 716 C C . ARG A 1 90 ? 17.962 -13.492 5.107 1.00 95.19 90 ARG A C 1
ATOM 718 O O . ARG A 1 90 ? 19.181 -13.494 5.205 1.00 95.19 90 ARG A O 1
ATOM 725 N N . GLY A 1 91 ? 17.293 -14.277 4.262 1.00 94.56 91 GLY A N 1
ATOM 726 C CA . GLY A 1 91 ? 17.969 -15.251 3.403 1.00 94.56 91 GLY A CA 1
ATOM 727 C C . GLY A 1 91 ? 18.977 -14.604 2.447 1.00 94.56 91 GLY A C 1
ATOM 728 O O . GLY A 1 91 ? 20.055 -15.148 2.233 1.00 94.56 91 GLY A O 1
ATOM 729 N N . MET A 1 92 ? 18.676 -13.413 1.916 1.00 92.81 92 MET A N 1
ATOM 730 C CA . MET A 1 92 ? 19.631 -12.666 1.088 1.00 92.81 92 MET A CA 1
ATOM 731 C C . MET A 1 92 ? 20.849 -12.180 1.882 1.00 92.81 92 MET A C 1
ATOM 733 O O . MET A 1 92 ? 21.958 -12.260 1.366 1.00 92.81 92 MET A O 1
ATOM 737 N N . VAL A 1 93 ? 20.664 -11.702 3.117 1.00 94.69 93 VAL A N 1
ATOM 738 C CA . VAL A 1 93 ? 21.777 -11.266 3.982 1.00 94.69 93 VAL A CA 1
ATOM 739 C C . VAL A 1 93 ? 22.667 -12.450 4.370 1.00 94.69 93 VAL A C 1
ATOM 741 O O . VAL A 1 93 ? 23.882 -12.356 4.251 1.00 94.69 93 VAL A O 1
ATOM 744 N N . GLU A 1 94 ? 22.077 -13.584 4.756 1.00 92.75 94 GLU A N 1
ATOM 745 C CA . GLU A 1 94 ? 22.818 -14.811 5.087 1.00 92.75 94 GLU A CA 1
ATOM 746 C C . GLU A 1 94 ? 23.596 -15.355 3.875 1.00 92.75 94 GLU A C 1
ATOM 748 O O . GLU A 1 94 ? 24.745 -15.786 4.000 1.00 92.75 94 GLU A O 1
ATOM 753 N N . ALA A 1 95 ? 22.995 -15.300 2.681 1.00 89.50 95 ALA A N 1
ATOM 754 C CA . ALA A 1 95 ? 23.671 -15.674 1.445 1.00 89.50 95 ALA A CA 1
ATOM 755 C C . ALA A 1 95 ? 24.865 -14.751 1.151 1.00 89.50 95 ALA A C 1
ATOM 757 O O . ALA A 1 95 ? 25.938 -15.251 0.813 1.00 89.50 95 ALA A O 1
ATOM 758 N N . ASP A 1 96 ? 24.711 -13.435 1.315 1.00 87.31 96 ASP A N 1
ATOM 759 C CA . ASP A 1 96 ? 25.784 -12.456 1.092 1.00 87.31 96 ASP A CA 1
ATOM 760 C C . ASP A 1 96 ? 26.961 -12.679 2.062 1.00 87.31 96 ASP A C 1
ATOM 762 O O . ASP A 1 96 ? 28.109 -12.794 1.629 1.00 87.31 96 ASP A O 1
ATOM 766 N N . GLU A 1 97 ? 26.682 -12.900 3.354 1.00 82.62 97 GLU A N 1
ATOM 767 C CA . GLU A 1 97 ? 27.707 -13.238 4.354 1.00 82.62 97 GLU A CA 1
ATOM 768 C C . GLU A 1 97 ? 28.447 -14.542 4.008 1.00 82.62 97 GLU A C 1
ATOM 770 O O . GLU A 1 97 ? 29.674 -14.626 4.116 1.00 82.62 97 GLU A O 1
ATOM 775 N N . SER A 1 98 ? 27.725 -15.567 3.541 1.00 74.19 98 SER A N 1
ATOM 776 C CA . SER A 1 98 ? 28.340 -16.833 3.125 1.00 74.19 98 SER A CA 1
ATOM 777 C C . SER A 1 98 ? 29.238 -16.675 1.889 1.00 74.19 98 SER A C 1
ATOM 779 O O . SER A 1 98 ? 30.301 -17.301 1.805 1.00 74.19 98 SER A O 1
ATOM 781 N N . HIS A 1 99 ? 28.857 -15.802 0.951 1.00 71.81 99 HIS A N 1
ATOM 782 C CA . HIS A 1 99 ? 29.657 -15.481 -0.226 1.00 71.81 99 HIS A CA 1
ATOM 783 C C . HIS A 1 99 ? 30.933 -14.723 0.142 1.00 71.81 99 HIS A C 1
ATOM 785 O O . HIS A 1 99 ? 31.995 -15.026 -0.413 1.00 71.81 99 HIS A O 1
ATOM 791 N N . ASP A 1 100 ? 30.865 -13.803 1.103 1.00 68.81 100 ASP A N 1
ATOM 792 C CA . ASP A 1 100 ? 32.036 -13.085 1.601 1.00 68.81 100 ASP A CA 1
ATOM 793 C C . ASP A 1 100 ? 33.028 -14.036 2.280 1.00 68.81 100 ASP A C 1
ATOM 795 O O . ASP A 1 100 ? 34.219 -14.019 1.950 1.00 68.81 100 ASP A O 1
ATOM 799 N N . VAL A 1 101 ? 32.553 -14.943 3.139 1.00 69.44 101 VAL A N 1
ATOM 800 C CA . VAL A 1 101 ? 33.406 -15.930 3.821 1.00 69.44 101 VAL A CA 1
ATOM 801 C C . VAL A 1 101 ? 34.046 -16.910 2.835 1.00 69.44 101 VAL A C 1
ATOM 803 O O . VAL A 1 101 ? 35.250 -17.171 2.928 1.00 69.44 101 VAL A O 1
ATOM 806 N N . GLU A 1 102 ? 33.297 -17.424 1.855 1.00 69.56 102 GLU A N 1
ATOM 807 C CA . GLU A 1 102 ? 33.869 -18.324 0.846 1.00 69.56 102 GLU A CA 1
ATOM 808 C C . GLU A 1 102 ? 34.856 -17.579 -0.071 1.00 69.56 102 GLU A C 1
ATOM 810 O O . GLU A 1 102 ? 35.900 -18.127 -0.426 1.00 69.56 102 GLU A O 1
ATOM 815 N N . SER A 1 103 ? 34.615 -16.298 -0.381 1.00 68.69 103 SER A N 1
ATOM 816 C CA . SER A 1 103 ? 35.559 -15.483 -1.159 1.00 68.69 103 SER A CA 1
ATOM 817 C C . SER A 1 103 ? 36.877 -15.223 -0.413 1.00 68.69 103 SER A C 1
ATOM 819 O O . SER A 1 103 ? 37.954 -15.290 -1.017 1.00 68.69 103 SER A O 1
ATOM 821 N N . ILE A 1 104 ? 36.816 -14.996 0.905 1.00 71.19 104 ILE A N 1
ATOM 822 C CA . ILE A 1 104 ? 37.992 -14.838 1.772 1.00 71.19 104 ILE A CA 1
ATOM 823 C C . ILE A 1 104 ? 38.746 -16.166 1.868 1.00 71.19 104 ILE A C 1
ATOM 825 O O . ILE A 1 104 ? 39.970 -16.193 1.729 1.00 71.19 104 ILE A O 1
ATOM 829 N N . ARG A 1 105 ? 38.031 -17.285 2.030 1.00 72.50 105 ARG A N 1
ATOM 830 C CA . ARG A 1 105 ? 38.619 -18.630 2.072 1.00 72.50 105 ARG A CA 1
ATOM 831 C C . ARG A 1 105 ? 39.297 -19.007 0.756 1.00 72.50 105 ARG A C 1
ATOM 833 O O . ARG A 1 105 ? 40.395 -19.562 0.778 1.00 72.50 105 ARG A O 1
ATOM 840 N N . GLU A 1 106 ? 38.683 -18.703 -0.387 1.00 67.88 106 GLU A N 1
ATOM 841 C CA . GLU A 1 106 ? 39.305 -18.895 -1.701 1.00 67.88 106 GLU A CA 1
ATOM 842 C C . GLU A 1 106 ? 40.574 -18.050 -1.860 1.00 67.88 106 GLU A C 1
ATOM 844 O O . GLU A 1 106 ? 41.559 -18.528 -2.425 1.00 67.88 106 GLU A O 1
ATOM 849 N N . ARG A 1 107 ? 40.575 -16.807 -1.362 1.00 69.44 107 ARG A N 1
ATOM 850 C CA . ARG A 1 107 ? 41.750 -15.928 -1.413 1.00 69.44 107 ARG A CA 1
ATOM 851 C C . ARG A 1 107 ? 42.885 -16.444 -0.525 1.00 69.44 107 ARG A C 1
ATOM 853 O O . ARG A 1 107 ? 44.014 -16.533 -0.996 1.00 69.44 107 ARG A O 1
ATOM 860 N N . ALA A 1 108 ? 42.572 -16.891 0.691 1.00 68.62 108 ALA A N 1
ATOM 861 C CA . ALA A 1 108 ? 43.544 -17.480 1.614 1.00 68.62 108 ALA A CA 1
ATOM 862 C C . ALA A 1 108 ? 44.156 -18.789 1.075 1.00 68.62 108 ALA A C 1
ATOM 864 O O . ALA A 1 108 ? 45.352 -19.030 1.220 1.00 68.62 108 ALA A O 1
ATOM 865 N N . LYS A 1 109 ? 43.365 -19.627 0.386 1.00 68.19 109 LYS A N 1
ATOM 866 C CA . LYS A 1 109 ? 43.883 -20.834 -0.286 1.00 68.19 109 LYS A CA 1
ATOM 867 C C . LYS A 1 109 ? 44.858 -20.508 -1.421 1.00 68.19 109 LYS A C 1
ATOM 869 O O . LYS A 1 109 ? 45.770 -21.292 -1.657 1.00 68.19 109 LYS A O 1
ATOM 874 N N . LYS A 1 110 ? 44.668 -19.387 -2.126 1.00 61.56 110 LYS A N 1
ATOM 875 C CA . LYS A 1 110 ? 45.562 -18.963 -3.215 1.00 61.56 110 LYS A CA 1
ATOM 876 C C . LYS A 1 110 ? 46.886 -18.407 -2.695 1.00 61.56 110 LYS A C 1
ATOM 878 O O . LYS A 1 110 ? 47.916 -18.757 -3.251 1.00 61.56 110 LYS A O 1
ATOM 883 N N . GLU A 1 111 ? 46.871 -17.638 -1.608 1.00 57.53 111 GLU A N 1
ATOM 884 C CA . GLU A 1 111 ? 48.103 -17.113 -0.994 1.00 57.53 111 GLU A CA 1
ATOM 885 C C . GLU A 1 111 ? 48.990 -18.229 -0.411 1.00 57.53 111 GLU A C 1
ATOM 887 O O . GLU A 1 111 ? 50.208 -18.176 -0.532 1.00 57.53 111 GLU A O 1
ATOM 892 N N . HIS A 1 112 ? 48.409 -19.303 0.136 1.00 53.56 112 HIS A N 1
ATOM 893 C CA . HIS A 1 112 ? 49.185 -20.455 0.623 1.00 53.56 112 HIS A CA 1
ATOM 894 C C . HIS A 1 112 ? 49.620 -21.453 -0.465 1.00 53.56 112 HIS A C 1
ATOM 896 O O . HIS A 1 112 ? 50.371 -22.384 -0.168 1.00 53.56 112 HIS A O 1
ATOM 902 N N . ALA A 1 113 ? 49.167 -21.284 -1.710 1.00 57.75 113 ALA A N 1
ATOM 903 C CA . ALA A 1 113 ? 49.580 -22.120 -2.836 1.00 57.75 113 ALA A CA 1
ATOM 904 C C . ALA A 1 113 ? 50.844 -21.595 -3.544 1.00 57.75 113 ALA A C 1
ATOM 906 O O . ALA A 1 113 ? 51.415 -22.319 -4.356 1.00 57.75 113 ALA A O 1
ATOM 907 N N . GLU A 1 114 ? 51.297 -20.374 -3.239 1.00 54.47 114 GLU A N 1
ATOM 908 C CA . GLU A 1 114 ? 52.421 -19.735 -3.940 1.00 54.47 114 GLU A CA 1
ATOM 909 C C . GLU A 1 114 ? 53.805 -20.014 -3.319 1.00 54.47 114 GLU A C 1
ATOM 911 O O . GLU A 1 114 ? 54.807 -19.633 -3.910 1.00 54.47 114 GLU A O 1
ATOM 916 N N . ASP A 1 115 ? 53.890 -20.754 -2.201 1.00 50.53 115 ASP A N 1
ATOM 917 C CA . ASP A 1 115 ? 55.162 -20.992 -1.483 1.00 50.53 115 ASP A CA 1
ATOM 918 C C . ASP A 1 115 ? 55.459 -22.469 -1.122 1.00 50.53 115 ASP A C 1
ATOM 920 O O . ASP A 1 115 ? 56.255 -22.768 -0.229 1.00 50.53 115 ASP A O 1
ATOM 924 N N . ARG A 1 116 ? 54.853 -23.448 -1.815 1.00 40.09 116 ARG A N 1
ATOM 925 C CA . ARG A 1 116 ? 55.213 -24.872 -1.636 1.00 40.09 116 ARG A CA 1
ATOM 926 C C . ARG A 1 116 ? 55.350 -25.607 -2.979 1.00 40.09 116 ARG A C 1
ATOM 928 O O . ARG A 1 116 ? 54.384 -25.642 -3.738 1.00 40.09 116 ARG A O 1
ATOM 935 N N . PRO A 1 117 ? 56.505 -26.238 -3.282 1.00 38.28 117 PRO A N 1
ATOM 936 C CA . PRO A 1 117 ? 56.649 -27.031 -4.501 1.00 38.28 117 PRO A CA 1
ATOM 937 C C . PRO A 1 117 ? 55.781 -28.306 -4.435 1.00 38.28 117 PRO A C 1
ATOM 939 O O . PRO A 1 117 ? 55.561 -28.838 -3.342 1.00 38.28 117 PRO A O 1
ATOM 942 N N . PRO A 1 118 ? 55.280 -28.815 -5.578 1.00 37.34 118 PRO A N 1
ATOM 943 C CA . PRO A 1 118 ? 54.338 -29.928 -5.597 1.00 37.34 118 PRO A CA 1
ATOM 944 C C . PRO A 1 118 ? 55.043 -31.262 -5.319 1.00 37.34 118 PRO A C 1
ATOM 946 O O . PRO A 1 118 ? 55.973 -31.642 -6.030 1.00 37.34 118 PRO A O 1
ATOM 949 N N . SER A 1 119 ? 54.556 -32.010 -4.329 1.00 30.28 119 SER A N 1
ATOM 950 C CA . SER A 1 119 ? 54.808 -33.450 -4.194 1.00 30.28 119 SER A CA 1
ATOM 951 C C . SER A 1 119 ? 53.546 -34.228 -4.596 1.00 30.28 119 SER A C 1
ATOM 953 O O . SER A 1 119 ? 52.464 -33.865 -4.126 1.00 30.28 119 SER A O 1
ATOM 955 N N . PRO A 1 120 ? 53.639 -35.276 -5.435 1.00 42.31 120 PRO A N 1
ATOM 956 C CA . PRO A 1 120 ? 52.484 -36.045 -5.876 1.00 42.31 120 PRO A CA 1
ATOM 957 C C . PRO A 1 120 ? 52.279 -37.292 -5.008 1.00 42.31 120 PRO A C 1
ATOM 959 O O . PRO A 1 120 ? 53.154 -38.149 -4.979 1.00 42.31 120 PRO A O 1
ATOM 962 N N . SER A 1 121 ? 51.122 -37.377 -4.353 1.00 34.31 121 SER A N 1
ATOM 963 C CA . SER A 1 121 ? 50.378 -38.570 -3.887 1.00 34.31 121 SER A CA 1
ATOM 964 C C . SER A 1 121 ? 49.355 -38.037 -2.857 1.00 34.31 121 SER A C 1
ATOM 966 O O . SER A 1 121 ? 49.656 -37.100 -2.129 1.00 34.31 121 SER A O 1
ATOM 968 N N . ASP A 1 122 ? 48.077 -38.403 -2.808 1.00 29.28 122 ASP A N 1
ATOM 969 C CA . ASP A 1 122 ? 47.498 -39.732 -2.886 1.00 29.28 122 ASP A CA 1
ATOM 970 C C . ASP A 1 122 ? 46.026 -39.683 -3.328 1.00 29.28 122 ASP A C 1
ATOM 972 O O . ASP A 1 122 ? 45.263 -38.761 -3.029 1.00 29.28 122 ASP A O 1
ATOM 976 N N . GLU A 1 123 ? 45.638 -40.735 -4.040 1.00 33.53 123 GLU A N 1
ATOM 977 C CA . GLU A 1 123 ? 44.267 -41.114 -4.353 1.00 33.53 123 GLU A CA 1
ATOM 978 C C . GLU A 1 123 ? 43.478 -41.598 -3.110 1.00 33.53 123 GLU A C 1
ATOM 980 O O . GLU A 1 123 ? 43.995 -42.351 -2.293 1.00 33.53 123 GLU A O 1
ATOM 985 N N . LYS A 1 124 ? 42.165 -41.300 -3.116 1.00 32.31 124 LYS A N 1
ATOM 986 C CA . LYS A 1 124 ? 41.017 -42.135 -2.665 1.00 32.31 124 LYS A CA 1
ATOM 987 C C . LYS A 1 124 ? 40.811 -42.476 -1.170 1.00 32.31 124 LYS A C 1
ATOM 989 O O . LYS A 1 124 ? 41.462 -43.353 -0.622 1.00 32.31 124 LYS A O 1
ATOM 994 N N . ALA A 1 125 ? 39.691 -41.978 -0.625 1.00 28.64 125 ALA A N 1
ATOM 995 C CA . ALA A 1 125 ? 38.723 -42.659 0.270 1.00 28.64 125 ALA A CA 1
ATOM 996 C C . ALA A 1 125 ? 37.527 -41.699 0.504 1.00 28.64 125 ALA A C 1
ATOM 998 O O . ALA A 1 125 ? 37.759 -40.502 0.588 1.00 28.64 125 ALA A O 1
ATOM 999 N N . ALA A 1 126 ? 36.241 -42.036 0.645 1.00 28.05 126 ALA A N 1
ATOM 1000 C CA . ALA A 1 126 ? 35.415 -43.234 0.525 1.00 28.05 126 ALA A CA 1
ATOM 1001 C C . ALA A 1 126 ? 33.922 -42.774 0.493 1.00 28.05 126 ALA A C 1
ATOM 1003 O O . ALA A 1 126 ? 33.617 -41.645 0.870 1.00 28.05 126 ALA A O 1
ATOM 1004 N N . LYS A 1 127 ? 33.024 -43.654 0.016 1.00 30.53 127 LYS A N 1
ATOM 1005 C CA . LYS A 1 127 ? 31.536 -43.571 -0.080 1.00 30.53 127 LYS A CA 1
ATOM 1006 C C . LYS A 1 127 ? 30.856 -43.205 1.266 1.00 30.53 127 LYS A C 1
ATOM 1008 O O . LYS A 1 127 ? 31.498 -43.352 2.295 1.00 30.53 127 LYS A O 1
ATOM 1013 N N . THR A 1 128 ? 29.618 -42.691 1.365 1.00 24.25 128 THR A N 1
ATOM 1014 C CA . THR A 1 128 ? 28.252 -43.266 1.121 1.00 24.25 128 THR A CA 1
ATOM 1015 C C . THR A 1 128 ? 27.251 -42.155 1.551 1.00 24.25 128 THR A C 1
ATOM 1017 O O . THR A 1 128 ? 27.604 -41.401 2.447 1.00 24.25 128 THR A O 1
ATOM 1020 N N . GLY A 1 129 ? 26.064 -41.875 0.997 1.00 25.53 129 GLY A N 1
ATOM 1021 C CA . GLY A 1 129 ? 24.932 -42.720 0.601 1.00 25.53 129 GLY A CA 1
ATOM 1022 C C . GLY A 1 129 ? 23.788 -42.581 1.629 1.00 25.53 129 GLY A C 1
ATOM 1023 O O . GLY A 1 129 ? 23.879 -43.223 2.667 1.00 25.53 129 GLY A O 1
ATOM 1024 N N . ALA A 1 130 ? 22.758 -41.764 1.351 1.00 25.97 130 ALA A N 1
ATOM 1025 C CA . ALA A 1 130 ? 21.410 -41.854 1.944 1.00 25.97 130 ALA A CA 1
ATOM 1026 C C . ALA A 1 130 ? 20.412 -40.987 1.144 1.00 25.97 130 ALA A C 1
ATOM 1028 O O . ALA A 1 130 ? 20.451 -39.760 1.215 1.00 25.97 130 ALA A O 1
ATOM 1029 N N . GLU A 1 131 ? 19.562 -41.649 0.358 1.00 27.14 131 GLU A N 1
ATOM 1030 C CA . GLU A 1 131 ? 18.299 -41.121 -0.172 1.00 27.14 131 GLU A CA 1
ATOM 1031 C C . GLU A 1 131 ? 17.246 -41.089 0.945 1.00 27.14 131 GLU A C 1
ATOM 1033 O O . GLU A 1 131 ? 17.179 -42.018 1.751 1.00 27.14 131 GLU A O 1
ATOM 1038 N N . GLN A 1 132 ? 16.399 -40.062 0.940 1.00 27.75 132 GLN A N 1
ATOM 1039 C CA . GLN A 1 132 ? 15.048 -40.110 1.493 1.00 27.75 132 GLN A CA 1
ATOM 1040 C C . GLN A 1 132 ? 14.184 -39.174 0.632 1.00 27.75 132 GLN A C 1
ATOM 1042 O O . GLN A 1 132 ? 14.364 -37.956 0.668 1.00 27.75 132 GLN A O 1
ATOM 1047 N N . ASP A 1 133 ? 13.333 -39.787 -0.193 1.00 25.72 133 ASP A N 1
ATOM 1048 C CA . ASP A 1 133 ? 12.126 -39.193 -0.779 1.00 25.72 133 ASP A CA 1
ATOM 1049 C C . ASP A 1 133 ? 11.163 -38.828 0.354 1.00 25.72 133 ASP A C 1
ATOM 1051 O O . ASP A 1 133 ? 10.970 -39.644 1.254 1.00 25.72 133 ASP A O 1
ATOM 1055 N N . ASP A 1 134 ? 10.554 -37.647 0.274 1.00 28.98 134 ASP A N 1
ATOM 1056 C CA . ASP A 1 134 ? 9.230 -37.376 0.834 1.00 28.98 134 ASP A CA 1
ATOM 1057 C C . ASP A 1 134 ? 8.551 -36.318 -0.054 1.00 28.98 134 ASP A C 1
ATOM 1059 O O . ASP A 1 134 ? 8.967 -35.160 -0.162 1.00 28.98 134 ASP A O 1
ATOM 1063 N N . ASP A 1 135 ? 7.523 -36.779 -0.749 1.00 29.05 135 ASP A N 1
ATOM 1064 C CA . ASP A 1 135 ? 6.696 -36.086 -1.723 1.00 29.05 135 ASP A CA 1
ATOM 1065 C C . ASP A 1 135 ? 5.617 -35.234 -1.031 1.00 29.05 135 ASP A C 1
ATOM 1067 O O . ASP A 1 135 ? 4.764 -35.756 -0.315 1.00 29.05 135 ASP A O 1
ATOM 1071 N N . GLU A 1 136 ? 5.574 -33.924 -1.312 1.00 27.36 136 GLU A N 1
ATOM 1072 C CA . GLU A 1 136 ? 4.411 -33.080 -1.004 1.00 27.36 136 GLU A CA 1
ATOM 1073 C C . GLU A 1 136 ? 4.092 -32.115 -2.163 1.00 27.36 136 GLU A C 1
ATOM 1075 O O . GLU A 1 136 ? 4.898 -31.284 -2.579 1.00 27.36 136 GLU A O 1
ATOM 1080 N N . TYR A 1 137 ? 2.882 -32.273 -2.710 1.00 35.19 137 TYR A N 1
ATOM 1081 C CA . TYR A 1 137 ? 2.272 -31.462 -3.768 1.00 35.19 137 TYR A CA 1
ATOM 1082 C C . TYR A 1 137 ? 2.066 -30.008 -3.305 1.00 35.19 137 TYR A C 1
ATOM 1084 O O . TYR A 1 137 ? 1.406 -29.772 -2.295 1.00 35.19 137 TYR A O 1
ATOM 1092 N N . THR A 1 138 ? 2.526 -29.011 -4.072 1.00 25.08 138 THR A N 1
ATOM 1093 C CA . THR A 1 138 ? 2.123 -27.597 -3.915 1.00 25.08 138 THR A CA 1
ATOM 1094 C C . THR A 1 138 ? 2.030 -26.912 -5.286 1.00 25.08 138 THR A C 1
ATOM 1096 O O . THR A 1 138 ? 2.837 -27.159 -6.175 1.00 25.08 138 THR A O 1
ATOM 1099 N N . TRP A 1 139 ? 0.970 -26.121 -5.448 1.00 34.53 139 TRP A N 1
ATOM 1100 C CA . TRP A 1 139 ? 0.405 -25.549 -6.674 1.00 34.53 139 TRP A CA 1
ATOM 1101 C C . TRP A 1 139 ? 1.363 -24.706 -7.535 1.00 34.53 139 TRP A C 1
ATOM 1103 O O . TRP A 1 139 ? 2.170 -23.946 -7.013 1.00 34.53 139 TRP A O 1
ATOM 1113 N N . GLU A 1 140 ? 1.194 -24.796 -8.859 1.00 33.03 140 GLU A N 1
ATOM 1114 C CA . GLU A 1 140 ? 1.822 -23.927 -9.863 1.00 33.03 140 GLU A CA 1
ATOM 1115 C C . GLU A 1 140 ? 1.268 -22.491 -9.757 1.00 33.03 140 GLU A C 1
ATOM 1117 O O . GLU A 1 140 ? 0.226 -22.165 -10.327 1.00 33.03 140 GLU A O 1
ATOM 1122 N N . GLU A 1 141 ? 1.966 -21.617 -9.033 1.00 40.38 141 GLU A N 1
ATOM 1123 C CA . GLU A 1 141 ? 1.973 -20.182 -9.327 1.00 40.38 141 GLU A CA 1
ATOM 1124 C C . GLU A 1 141 ? 3.213 -19.903 -10.185 1.00 40.38 141 GLU A C 1
ATOM 1126 O O . GLU A 1 141 ? 4.316 -20.342 -9.864 1.00 40.38 141 GLU A O 1
ATOM 1131 N N . GLU A 1 142 ? 3.026 -19.236 -11.330 1.00 35.31 142 GLU A N 1
ATOM 1132 C CA . GLU A 1 142 ? 4.114 -18.788 -12.203 1.00 35.31 142 GLU A CA 1
ATOM 1133 C C . GLU A 1 142 ? 5.015 -17.804 -11.442 1.00 35.31 142 GLU A C 1
ATOM 1135 O O . GLU A 1 142 ? 4.837 -16.585 -11.481 1.00 35.31 142 GLU A O 1
ATOM 1140 N N . ASP A 1 143 ? 6.004 -18.354 -10.745 1.00 31.78 143 ASP A N 1
ATOM 1141 C CA . ASP A 1 143 ? 7.080 -17.604 -10.130 1.00 31.78 143 ASP A CA 1
ATOM 1142 C C . ASP A 1 143 ? 7.947 -16.999 -11.231 1.00 31.78 143 ASP A C 1
ATOM 1144 O O . ASP A 1 143 ? 8.648 -17.677 -11.990 1.00 31.78 143 ASP A O 1
ATOM 1148 N N . ILE A 1 144 ? 7.915 -15.671 -11.299 1.00 38.62 144 ILE A N 1
ATOM 1149 C CA . ILE A 1 144 ? 8.908 -14.872 -12.004 1.00 38.62 144 ILE A CA 1
ATOM 1150 C C . ILE A 1 144 ? 10.266 -15.268 -11.424 1.00 38.62 144 ILE A C 1
ATOM 1152 O O . ILE A 1 144 ? 10.638 -14.856 -10.326 1.00 38.62 144 ILE A O 1
ATOM 1156 N N . THR A 1 145 ? 11.008 -16.091 -12.163 1.00 33.91 145 THR A N 1
ATOM 1157 C CA . THR A 1 145 ? 12.336 -16.537 -11.750 1.00 33.91 145 THR A CA 1
ATOM 1158 C C . THR A 1 145 ? 13.207 -15.308 -11.482 1.00 33.91 145 THR A C 1
ATOM 1160 O O . THR A 1 145 ? 13.365 -14.483 -12.394 1.00 33.91 145 THR A O 1
ATOM 1163 N N . PRO A 1 146 ? 13.810 -15.157 -10.290 1.00 36.84 146 PRO A N 1
ATOM 1164 C CA . PRO A 1 146 ? 14.761 -14.087 -10.063 1.00 36.84 146 PRO A CA 1
ATOM 1165 C C . PRO A 1 146 ? 15.939 -14.311 -11.010 1.00 36.84 146 PRO A C 1
ATOM 1167 O O . PRO A 1 146 ? 16.627 -15.333 -10.964 1.00 36.84 146 PRO A O 1
ATOM 1170 N N . SER A 1 147 ? 16.129 -13.360 -11.925 1.00 34.72 147 SER A N 1
ATOM 1171 C CA . SER A 1 147 ? 17.250 -13.327 -12.858 1.00 34.72 147 SER A CA 1
ATOM 1172 C C . SER A 1 147 ? 18.551 -13.455 -12.065 1.00 34.72 147 SER A C 1
ATOM 1174 O O . SER A 1 147 ? 18.958 -12.523 -11.371 1.00 34.72 147 SER A O 1
ATOM 1176 N N . LYS A 1 148 ? 19.185 -14.633 -12.135 1.00 39.16 148 LYS A N 1
ATOM 1177 C CA . LYS A 1 148 ? 20.490 -14.907 -11.526 1.00 39.16 148 LYS A CA 1
ATOM 1178 C C . LYS A 1 148 ? 21.525 -13.978 -12.160 1.00 39.16 148 LYS A C 1
ATOM 1180 O O . LYS A 1 148 ? 22.084 -14.281 -13.213 1.00 39.16 148 LYS A O 1
ATOM 1185 N N . GLN A 1 149 ? 21.781 -12.834 -11.536 1.00 43.94 149 GLN A N 1
ATOM 1186 C CA . GLN A 1 149 ? 22.966 -12.045 -11.843 1.00 43.94 149 GLN A CA 1
ATOM 1187 C C . GLN A 1 149 ? 24.179 -12.728 -11.190 1.00 43.94 149 GLN A C 1
ATOM 1189 O O . GLN A 1 149 ? 24.094 -13.115 -10.025 1.00 43.94 149 GLN A O 1
ATOM 1194 N N . PRO A 1 150 ? 25.299 -12.924 -11.908 1.00 37.06 150 PRO A N 1
ATOM 1195 C CA . PRO A 1 150 ? 26.474 -13.567 -11.330 1.00 37.06 150 PRO A CA 1
ATOM 1196 C C . PRO A 1 150 ? 27.185 -12.645 -10.315 1.00 37.06 150 PRO A C 1
ATOM 1198 O O . PRO A 1 150 ? 27.191 -11.422 -10.500 1.00 37.06 150 PRO A O 1
ATOM 1201 N N . PRO A 1 151 ? 27.825 -13.212 -9.272 1.00 46.25 151 PRO A N 1
ATOM 1202 C CA . PRO A 1 151 ? 28.448 -12.459 -8.181 1.00 46.25 151 PRO A CA 1
ATOM 1203 C C . PRO A 1 151 ? 29.683 -11.674 -8.662 1.00 46.25 151 PRO A C 1
ATOM 1205 O O . PRO A 1 151 ? 30.579 -12.233 -9.301 1.00 46.25 151 PRO A O 1
ATOM 1208 N N . LYS A 1 152 ? 29.756 -10.370 -8.353 1.00 46.94 152 LYS A N 1
ATOM 1209 C CA . LYS A 1 152 ? 30.895 -9.496 -8.705 1.00 46.94 152 LYS A CA 1
ATOM 1210 C C . LYS A 1 152 ? 31.901 -9.404 -7.539 1.00 46.94 152 LYS A C 1
ATOM 1212 O O . LYS A 1 152 ? 31.565 -8.899 -6.477 1.00 46.94 152 LYS A O 1
ATOM 1217 N N . ARG A 1 153 ? 33.135 -9.872 -7.786 1.00 50.97 153 ARG A N 1
ATOM 1218 C CA . ARG A 1 153 ? 34.338 -9.883 -6.911 1.00 50.97 153 ARG A CA 1
ATOM 1219 C C . ARG A 1 153 ? 34.993 -8.468 -6.776 1.00 50.97 153 ARG A C 1
ATOM 1221 O O . ARG A 1 153 ? 34.527 -7.548 -7.451 1.00 50.97 153 ARG A O 1
ATOM 1228 N N . PRO A 1 154 ? 35.995 -8.234 -5.887 1.00 47.91 154 PRO A N 1
ATOM 1229 C CA . PRO A 1 154 ? 36.266 -6.917 -5.290 1.00 47.91 154 PRO A CA 1
ATOM 1230 C C . PRO A 1 154 ? 36.850 -5.880 -6.260 1.00 47.91 154 PRO A C 1
ATOM 1232 O O . PRO A 1 154 ? 37.625 -6.189 -7.158 1.00 47.91 154 PRO A O 1
ATOM 1235 N N . ARG A 1 155 ? 36.447 -4.622 -6.049 1.00 50.31 155 ARG A N 1
ATOM 1236 C CA . ARG A 1 155 ? 36.379 -3.561 -7.063 1.00 50.31 155 ARG A CA 1
ATOM 1237 C C . ARG A 1 155 ? 37.687 -2.781 -7.232 1.00 50.31 155 ARG A C 1
ATOM 1239 O O . ARG A 1 155 ? 38.063 -1.998 -6.366 1.00 50.31 155 ARG A O 1
ATOM 1246 N N . THR A 1 156 ? 38.298 -2.904 -8.409 1.00 72.25 156 THR A N 1
ATOM 1247 C CA . THR A 1 156 ? 39.295 -1.954 -8.936 1.00 72.25 156 THR A CA 1
ATOM 1248 C C . THR A 1 156 ? 38.591 -0.928 -9.844 1.00 72.25 156 THR A C 1
ATOM 1250 O O . THR A 1 156 ? 37.647 -1.274 -10.554 1.00 72.25 156 THR A O 1
ATOM 1253 N N . THR A 1 157 ? 39.022 0.340 -9.861 1.00 68.81 157 THR A N 1
ATOM 1254 C CA . THR A 1 157 ? 38.365 1.449 -10.604 1.00 68.81 157 THR A CA 1
ATOM 1255 C C . THR A 1 157 ? 38.164 1.172 -12.100 1.00 68.81 157 THR A C 1
ATOM 1257 O O . THR A 1 157 ? 37.124 1.513 -12.664 1.00 68.81 157 THR A O 1
ATOM 1260 N N . GLY A 1 158 ? 39.115 0.489 -12.743 1.00 77.44 158 GLY A N 1
ATOM 1261 C CA . GLY A 1 158 ? 38.997 0.072 -14.145 1.00 77.44 158 GLY A CA 1
ATOM 1262 C C . GLY A 1 158 ? 37.949 -1.021 -14.394 1.00 77.44 158 GLY A C 1
ATOM 1263 O O . GLY A 1 158 ? 37.398 -1.113 -15.492 1.00 77.44 158 GLY A O 1
ATOM 1264 N N . GLU A 1 159 ? 37.632 -1.835 -13.387 1.00 64.25 159 GLU A N 1
ATOM 1265 C CA . GLU A 1 159 ? 36.634 -2.905 -13.496 1.00 64.25 159 GLU A CA 1
ATOM 1266 C C . GLU A 1 159 ? 35.205 -2.389 -13.302 1.00 64.25 159 GLU A C 1
ATOM 1268 O O . GLU A 1 159 ? 34.280 -2.899 -13.939 1.00 64.25 159 GLU A O 1
ATOM 1273 N N . MET A 1 160 ? 35.030 -1.313 -12.525 1.00 65.12 160 MET A N 1
ATOM 1274 C CA . MET A 1 160 ? 33.757 -0.592 -12.431 1.00 65.12 160 MET A CA 1
ATOM 1275 C C . MET A 1 160 ? 33.322 -0.102 -13.816 1.00 65.12 160 MET A C 1
ATOM 1277 O O . MET A 1 160 ? 32.242 -0.464 -14.282 1.00 65.12 160 MET A O 1
ATOM 1281 N N . LEU A 1 161 ? 34.215 0.602 -14.525 1.00 83.19 161 LEU A N 1
ATOM 1282 C CA . LEU A 1 161 ? 33.956 1.111 -15.874 1.00 83.19 161 LEU A CA 1
ATOM 1283 C C . LEU A 1 161 ? 33.610 -0.001 -16.868 1.00 83.19 161 LEU A C 1
ATOM 1285 O O . LEU A 1 161 ? 32.656 0.144 -17.626 1.00 83.19 161 LEU A O 1
ATOM 1289 N N . LYS A 1 162 ? 34.336 -1.129 -16.857 1.00 83.94 162 LYS A N 1
ATOM 1290 C CA . LYS A 1 162 ? 34.039 -2.257 -17.757 1.00 83.94 162 LYS A CA 1
ATOM 1291 C C . LYS A 1 162 ? 32.660 -2.860 -17.499 1.00 83.94 162 LYS A C 1
ATOM 1293 O O . LYS A 1 162 ? 31.978 -3.225 -18.452 1.00 83.94 162 LYS A O 1
ATOM 1298 N N . SER A 1 163 ? 32.242 -2.956 -16.238 1.00 77.50 163 SER A N 1
ATOM 1299 C CA . SER A 1 163 ? 30.949 -3.554 -15.901 1.00 77.50 163 SER A CA 1
ATOM 1300 C C . SER A 1 163 ? 29.767 -2.637 -16.243 1.00 77.50 163 SER A C 1
ATOM 1302 O O . SER A 1 163 ? 28.744 -3.123 -16.724 1.00 77.50 163 SER A O 1
ATOM 1304 N N . GLU A 1 164 ? 29.942 -1.320 -16.100 1.00 83.25 164 GLU A N 1
ATOM 1305 C CA . GLU A 1 164 ? 28.967 -0.319 -16.552 1.00 83.25 164 GLU A CA 1
ATOM 1306 C C . GLU A 1 164 ? 28.897 -0.266 -18.086 1.00 83.25 164 GLU A C 1
ATOM 1308 O O . GLU A 1 164 ? 27.818 -0.265 -18.676 1.00 83.25 164 GLU A O 1
ATOM 1313 N N . LEU A 1 165 ? 30.047 -0.334 -18.766 1.00 90.31 165 LEU A N 1
ATOM 1314 C CA . LEU A 1 165 ? 30.118 -0.393 -20.229 1.00 90.31 165 LEU A CA 1
ATOM 1315 C C . LEU A 1 165 ? 29.429 -1.634 -20.805 1.00 90.31 165 LEU A C 1
ATOM 1317 O O . LEU A 1 165 ? 28.855 -1.551 -21.886 1.00 90.31 165 LEU A O 1
ATOM 1321 N N . GLN A 1 166 ? 29.442 -2.772 -20.108 1.00 85.75 166 GLN A N 1
ATOM 1322 C CA . GLN A 1 166 ? 28.736 -3.980 -20.552 1.00 85.75 166 GLN A CA 1
ATOM 1323 C C . GLN A 1 166 ? 27.213 -3.844 -20.448 1.00 85.75 166 GLN A C 1
ATOM 1325 O O . GLN A 1 166 ? 26.500 -4.279 -21.356 1.00 85.75 166 GLN A O 1
ATOM 1330 N N . LEU A 1 167 ? 26.714 -3.205 -19.387 1.00 81.62 167 LEU A N 1
ATOM 1331 C CA . LEU A 1 167 ? 25.295 -2.865 -19.251 1.00 81.62 167 LEU A CA 1
ATOM 1332 C C . LEU A 1 167 ? 24.873 -1.902 -20.365 1.00 81.62 167 LEU A C 1
ATOM 1334 O O . LEU A 1 167 ? 23.923 -2.182 -21.100 1.00 81.62 167 LEU A O 1
ATOM 1338 N N . ILE A 1 168 ? 25.650 -0.836 -20.576 1.00 88.38 168 ILE A N 1
ATOM 1339 C CA . ILE A 1 168 ? 25.423 0.136 -21.651 1.00 88.38 168 ILE A CA 1
ATOM 1340 C C . ILE A 1 168 ? 25.470 -0.548 -23.021 1.00 88.38 168 ILE A C 1
ATOM 1342 O O . ILE A 1 168 ? 24.594 -0.313 -23.851 1.00 88.38 168 ILE A O 1
ATOM 1346 N N . ALA A 1 169 ? 26.431 -1.439 -23.267 1.00 88.38 169 ALA A N 1
ATOM 1347 C CA . ALA A 1 169 ? 26.548 -2.164 -24.530 1.00 88.38 169 ALA A CA 1
ATOM 1348 C C . ALA A 1 169 ? 25.346 -3.088 -24.781 1.00 88.38 169 ALA A C 1
ATOM 1350 O O . ALA A 1 169 ? 24.863 -3.169 -25.913 1.00 88.38 169 ALA A O 1
ATOM 1351 N N . LYS A 1 170 ? 24.818 -3.750 -23.742 1.00 88.75 170 LYS A N 1
ATOM 1352 C CA . LYS A 1 170 ? 23.627 -4.608 -23.844 1.00 88.75 170 LYS A CA 1
ATOM 1353 C C . LYS A 1 170 ? 22.378 -3.793 -24.187 1.00 88.75 170 LYS A C 1
ATOM 1355 O O . LYS A 1 170 ? 21.665 -4.156 -25.125 1.00 88.75 170 LYS A O 1
ATOM 1360 N N . VAL A 1 171 ? 22.159 -2.672 -23.497 1.00 93.00 171 VAL A N 1
ATOM 1361 C CA . VAL A 1 171 ? 21.047 -1.748 -23.783 1.00 93.00 171 VAL A CA 1
ATOM 1362 C C . VAL A 1 171 ? 21.189 -1.160 -25.188 1.00 93.00 171 VAL A C 1
ATOM 1364 O O . VAL A 1 171 ? 20.247 -1.201 -25.975 1.00 93.00 171 VAL A O 1
ATOM 1367 N N . THR A 1 172 ? 22.388 -0.708 -25.560 1.00 90.62 172 THR A N 1
ATOM 1368 C CA . THR A 1 172 ? 22.666 -0.127 -26.884 1.00 90.62 172 THR A CA 1
ATOM 1369 C C . THR A 1 172 ? 22.420 -1.139 -28.002 1.00 90.62 172 THR A C 1
ATOM 1371 O O . THR A 1 172 ? 21.776 -0.813 -28.997 1.00 90.62 172 THR A O 1
ATOM 1374 N N . LYS A 1 173 ? 22.841 -2.399 -27.824 1.00 93.56 173 LYS A N 1
ATOM 1375 C CA . LYS A 1 173 ? 22.550 -3.490 -28.766 1.00 93.56 173 LYS A CA 1
ATOM 1376 C C . LYS A 1 173 ? 21.043 -3.715 -28.920 1.00 93.56 173 LYS A C 1
ATOM 1378 O O . LYS A 1 173 ? 20.566 -3.922 -30.039 1.00 93.56 173 LYS A O 1
ATOM 1383 N N . HIS A 1 174 ? 20.288 -3.661 -27.823 1.00 89.94 174 HIS A N 1
ATOM 1384 C CA . HIS A 1 174 ? 18.835 -3.832 -27.844 1.00 89.94 174 HIS A CA 1
ATOM 1385 C C . HIS A 1 174 ? 18.111 -2.664 -28.538 1.00 89.94 174 HIS A C 1
ATOM 1387 O O . HIS A 1 174 ? 17.228 -2.875 -29.372 1.00 89.94 174 HIS A O 1
ATOM 1393 N N . VAL A 1 175 ? 18.529 -1.425 -28.267 1.00 92.12 175 VAL A N 1
ATOM 1394 C CA . VAL A 1 175 ? 17.996 -0.230 -28.939 1.00 92.12 175 VAL A CA 1
ATOM 1395 C C . VAL A 1 175 ? 18.314 -0.266 -30.432 1.00 92.12 175 VAL A C 1
ATOM 1397 O O . VAL A 1 175 ? 17.433 -0.026 -31.251 1.00 92.12 175 VAL A O 1
ATOM 1400 N N . PHE A 1 176 ? 19.540 -0.634 -30.809 1.00 93.88 176 PHE A N 1
ATOM 1401 C CA . PHE A 1 176 ? 19.966 -0.674 -32.207 1.00 93.88 176 PHE A CA 1
ATOM 1402 C C . PHE A 1 176 ? 19.220 -1.742 -33.020 1.00 93.88 176 PHE A C 1
ATOM 1404 O O . PHE A 1 176 ? 18.763 -1.486 -34.134 1.00 93.88 176 PH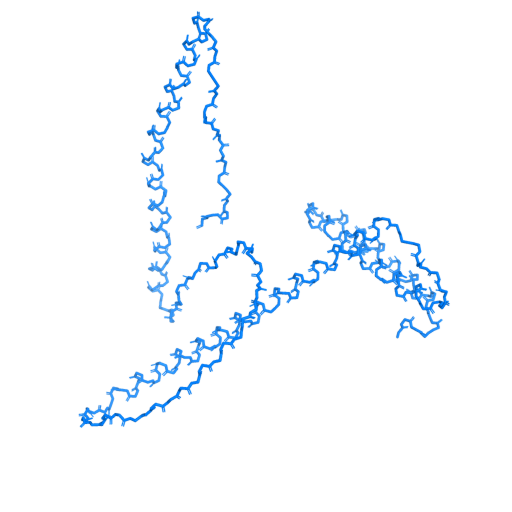E A O 1
ATOM 1411 N N . THR A 1 177 ? 19.014 -2.929 -32.444 1.00 89.19 177 THR A N 1
ATOM 1412 C CA . THR A 1 177 ? 18.205 -3.991 -33.071 1.00 89.19 177 THR A CA 1
ATOM 1413 C C . THR A 1 177 ? 16.729 -3.597 -33.203 1.00 89.19 177 THR A C 1
ATOM 1415 O O . THR A 1 177 ? 16.101 -3.867 -34.233 1.00 89.19 177 THR A O 1
ATOM 1418 N N . SER A 1 178 ? 16.185 -2.883 -32.217 1.00 86.75 178 SER A N 1
ATOM 1419 C CA . SER A 1 178 ? 14.831 -2.320 -32.286 1.00 86.75 178 SER A CA 1
ATOM 1420 C C . SER A 1 178 ? 14.716 -1.212 -33.342 1.00 86.75 178 SER A C 1
ATOM 1422 O O . SER A 1 178 ? 13.766 -1.202 -34.121 1.00 86.75 178 SER A O 1
ATOM 1424 N N . TRP A 1 179 ? 15.712 -0.327 -33.454 1.00 90.88 179 TRP A N 1
ATOM 1425 C CA . TRP A 1 179 ? 15.742 0.742 -34.459 1.00 90.88 179 TRP A CA 1
ATOM 1426 C C . TRP A 1 179 ? 15.795 0.184 -35.884 1.00 90.88 179 TRP A C 1
ATOM 1428 O O . TRP A 1 179 ? 15.096 0.675 -36.764 1.00 90.88 179 TRP A O 1
ATOM 1438 N N . ILE A 1 180 ? 16.578 -0.870 -36.128 1.00 92.44 180 ILE A N 1
ATOM 1439 C CA . ILE A 1 180 ? 16.702 -1.479 -37.464 1.00 92.44 180 ILE A CA 1
ATOM 1440 C C . ILE A 1 180 ? 15.431 -2.234 -37.881 1.00 92.44 180 ILE A C 1
ATOM 1442 O O . ILE A 1 180 ? 15.096 -2.287 -39.067 1.00 92.44 180 ILE A O 1
ATOM 1446 N N . SER A 1 181 ? 14.706 -2.827 -36.931 1.00 87.69 181 SER A N 1
ATOM 1447 C CA . SER A 1 181 ? 13.460 -3.550 -37.221 1.00 87.69 181 SER A CA 1
ATOM 1448 C C . SER A 1 181 ? 12.247 -2.621 -37.362 1.00 87.69 181 SER A C 1
ATOM 1450 O O . SER A 1 181 ? 11.350 -2.909 -38.158 1.00 87.69 181 SER A O 1
ATOM 1452 N N . PHE A 1 182 ? 12.250 -1.470 -36.682 1.00 90.81 182 PHE A N 1
ATOM 1453 C CA . PHE A 1 182 ? 11.189 -0.461 -36.732 1.00 90.81 182 PHE A CA 1
ATOM 1454 C C . PHE A 1 182 ? 10.763 -0.007 -38.146 1.00 90.81 182 PHE A C 1
ATOM 1456 O O . PHE A 1 182 ? 9.562 -0.051 -38.417 1.00 90.81 182 PHE A O 1
ATOM 1463 N N . PRO A 1 183 ? 11.658 0.372 -39.087 1.00 93.81 183 PRO A N 1
ATOM 1464 C CA . PRO A 1 183 ? 11.244 0.849 -40.409 1.00 93.81 183 PRO A CA 1
ATOM 1465 C C . PRO A 1 183 ? 10.494 -0.215 -41.217 1.00 93.81 183 PRO A C 1
ATOM 1467 O O . PRO A 1 183 ? 9.554 0.116 -41.935 1.00 93.81 183 PRO A O 1
ATOM 1470 N N . LYS A 1 184 ? 10.844 -1.501 -41.067 1.00 91.44 184 LYS A N 1
ATOM 1471 C CA . LYS A 1 184 ? 10.122 -2.601 -41.730 1.00 91.44 184 LYS A CA 1
ATOM 1472 C C . LYS A 1 184 ? 8.696 -2.728 -41.198 1.00 91.44 184 LYS A C 1
ATOM 1474 O O . LYS A 1 184 ? 7.761 -2.900 -41.977 1.00 91.44 184 LYS A O 1
ATOM 1479 N N . THR A 1 185 ? 8.528 -2.628 -39.882 1.00 89.62 185 THR A N 1
ATOM 1480 C CA . THR A 1 185 ? 7.212 -2.670 -39.235 1.00 89.62 185 THR A CA 1
ATOM 1481 C C . THR A 1 185 ? 6.374 -1.447 -39.605 1.00 89.62 185 THR A C 1
ATOM 1483 O O . THR A 1 185 ? 5.210 -1.596 -39.972 1.00 89.62 185 THR A O 1
ATOM 1486 N N . LEU A 1 186 ? 6.972 -0.252 -39.593 1.00 91.75 186 LEU A N 1
ATOM 1487 C CA . LEU A 1 186 ? 6.305 0.994 -39.969 1.00 91.75 186 LEU A CA 1
ATOM 1488 C C . LEU A 1 186 ? 5.844 0.972 -41.430 1.00 91.75 186 LEU A C 1
ATOM 1490 O O . LEU A 1 186 ? 4.717 1.361 -41.714 1.00 91.75 186 LEU A O 1
ATOM 1494 N N . TYR A 1 187 ? 6.674 0.464 -42.344 1.00 93.19 187 TYR A N 1
ATOM 1495 C CA . TYR A 1 187 ? 6.320 0.337 -43.758 1.00 93.19 187 TYR A CA 1
ATOM 1496 C C . TYR A 1 187 ? 5.120 -0.594 -43.978 1.00 93.19 187 TYR A C 1
ATOM 1498 O O . TYR A 1 187 ? 4.206 -0.258 -44.728 1.00 93.19 187 TYR A O 1
ATOM 1506 N N . ARG A 1 188 ? 5.069 -1.734 -43.274 1.00 91.69 188 ARG A N 1
ATOM 1507 C CA . ARG A 1 188 ? 3.907 -2.640 -43.317 1.00 91.69 188 ARG A CA 1
ATOM 1508 C C . ARG A 1 188 ? 2.637 -1.962 -42.807 1.00 91.69 188 ARG A C 1
ATOM 1510 O O . ARG A 1 188 ? 1.593 -2.086 -43.435 1.00 91.69 188 ARG A O 1
ATOM 1517 N N . ILE A 1 189 ? 2.728 -1.231 -41.695 1.00 92.06 189 ILE A N 1
ATOM 1518 C CA . ILE A 1 189 ? 1.594 -0.474 -41.145 1.00 92.06 189 ILE A CA 1
ATOM 1519 C C . ILE A 1 189 ? 1.135 0.604 -42.135 1.00 92.06 189 ILE A C 1
ATOM 1521 O O . ILE A 1 189 ? -0.064 0.746 -42.363 1.00 92.06 189 ILE A O 1
ATOM 1525 N N . ALA A 1 190 ? 2.074 1.328 -42.748 1.00 92.69 190 ALA A N 1
ATOM 1526 C CA . ALA A 1 190 ? 1.776 2.370 -43.722 1.00 92.69 190 ALA A CA 1
ATOM 1527 C C . ALA A 1 190 ? 1.069 1.811 -44.964 1.00 92.69 190 ALA A C 1
ATOM 1529 O O . ALA A 1 190 ? 0.076 2.388 -45.391 1.00 92.69 190 ALA A O 1
ATOM 1530 N N . LEU A 1 191 ? 1.523 0.673 -45.501 1.00 93.25 191 LEU A N 1
ATOM 1531 C CA . LEU A 1 191 ? 0.853 -0.000 -46.618 1.00 93.25 191 LEU A CA 1
ATOM 1532 C C . LEU A 1 191 ? -0.580 -0.421 -46.268 1.00 93.25 191 LEU A C 1
ATOM 1534 O O . LEU A 1 191 ? -1.486 -0.157 -47.050 1.00 93.25 191 LEU A O 1
ATOM 1538 N N . LEU A 1 192 ? -0.799 -1.010 -45.087 1.00 91.25 192 LEU A N 1
ATOM 1539 C CA . LEU A 1 192 ? -2.136 -1.429 -44.644 1.00 91.25 192 LEU A CA 1
ATOM 1540 C C . LEU A 1 192 ? -3.083 -0.239 -44.432 1.00 91.25 192 LEU A C 1
ATOM 1542 O O . LEU A 1 192 ? -4.260 -0.307 -44.774 1.00 91.25 192 LEU A O 1
ATOM 1546 N N . GLU A 1 193 ? -2.591 0.867 -43.871 1.00 90.88 193 GLU A N 1
ATOM 1547 C CA . GLU A 1 193 ? -3.393 2.086 -43.709 1.00 90.88 193 GLU A CA 1
ATOM 1548 C C . GLU A 1 193 ? -3.656 2.778 -45.058 1.00 90.88 193 GLU A C 1
ATOM 1550 O O . GLU A 1 193 ? -4.740 3.325 -45.256 1.00 90.88 193 GLU A O 1
ATOM 1555 N N . LEU A 1 194 ? -2.722 2.704 -46.012 1.00 93.50 194 LEU A N 1
ATOM 1556 C CA . LEU A 1 194 ? -2.901 3.227 -47.369 1.00 93.50 194 LEU A CA 1
ATOM 1557 C C . LEU A 1 194 ? -3.920 2.401 -48.161 1.00 93.50 194 LEU A C 1
ATOM 1559 O O . LEU A 1 194 ? -4.796 2.976 -48.801 1.00 93.50 194 LEU A O 1
ATOM 1563 N N . GLU A 1 195 ? -3.876 1.072 -48.056 1.00 90.38 195 GLU A N 1
ATOM 1564 C CA . GLU A 1 195 ? -4.901 0.187 -48.619 1.00 90.38 195 GLU A CA 1
ATOM 1565 C C . GLU A 1 195 ? -6.274 0.472 -47.999 1.00 90.38 195 GLU A C 1
ATOM 1567 O O . GLU A 1 195 ? -7.275 0.564 -48.706 1.00 90.38 195 GLU A O 1
ATOM 1572 N N . ARG A 1 196 ? -6.329 0.709 -46.685 1.00 90.00 196 ARG A N 1
ATOM 1573 C CA . ARG A 1 196 ? -7.572 1.077 -46.002 1.00 90.00 196 ARG A CA 1
ATOM 1574 C C . ARG A 1 196 ? -8.120 2.428 -46.467 1.00 90.00 196 ARG A C 1
ATOM 1576 O O . ARG A 1 196 ? -9.326 2.564 -46.659 1.00 90.00 196 ARG A O 1
ATOM 1583 N N . LEU A 1 197 ? -7.253 3.425 -46.656 1.00 92.19 197 LEU A N 1
ATOM 1584 C CA . LEU A 1 197 ? -7.628 4.725 -47.225 1.00 92.19 197 LEU A CA 1
ATOM 1585 C C . LEU A 1 197 ? -8.125 4.580 -48.666 1.00 92.19 197 LEU A C 1
ATOM 1587 O O . LEU A 1 197 ? -9.082 5.246 -49.050 1.00 92.19 197 LEU A O 1
ATOM 1591 N N . TRP A 1 198 ? -7.517 3.681 -49.437 1.00 92.06 198 TRP A N 1
ATOM 1592 C CA . TRP A 1 198 ? -7.928 3.369 -50.801 1.00 92.06 198 TRP A CA 1
ATOM 1593 C C . TRP A 1 198 ? -9.302 2.687 -50.854 1.00 92.06 198 TRP A C 1
ATOM 1595 O O . TRP A 1 198 ? -10.173 3.113 -51.609 1.00 92.06 198 TRP A O 1
ATOM 1605 N N . GLN A 1 199 ? -9.541 1.683 -50.004 1.00 90.75 199 GLN A N 1
ATOM 1606 C CA . GLN A 1 199 ? -10.847 1.026 -49.865 1.00 90.75 199 GLN A CA 1
ATOM 1607 C C . GLN A 1 199 ? -11.936 2.018 -49.437 1.00 90.75 199 GLN A C 1
ATOM 1609 O O . GLN A 1 199 ? -13.030 2.002 -49.998 1.00 90.75 199 GLN A O 1
ATOM 1614 N N . PHE A 1 200 ? -11.617 2.923 -48.503 1.00 91.12 200 PHE A N 1
ATOM 1615 C CA . PHE A 1 200 ? -12.509 4.012 -48.101 1.00 91.12 200 PHE A CA 1
ATOM 1616 C C . PHE A 1 200 ? -12.807 4.975 -49.259 1.00 91.12 200 PHE A C 1
ATOM 1618 O O . PHE A 1 200 ? -13.960 5.345 -49.459 1.00 91.12 200 PHE A O 1
ATOM 1625 N N . TYR A 1 201 ? -11.795 5.341 -50.052 1.00 93.25 201 TYR A N 1
ATOM 1626 C CA . TYR A 1 201 ? -11.947 6.234 -51.204 1.00 93.25 201 TYR A CA 1
ATOM 1627 C C . TYR A 1 201 ? -12.828 5.636 -52.317 1.00 93.25 201 TYR A C 1
ATOM 1629 O O . TYR A 1 201 ? -13.599 6.362 -52.937 1.00 93.25 201 TYR A O 1
ATOM 1637 N N . ILE A 1 202 ? -12.760 4.318 -52.542 1.00 93.38 202 ILE A N 1
ATOM 1638 C CA . ILE A 1 202 ? -13.560 3.605 -53.561 1.00 93.38 202 ILE A CA 1
ATOM 1639 C C . ILE A 1 202 ? -14.932 3.146 -53.015 1.00 93.38 202 ILE A C 1
ATOM 1641 O O . ILE A 1 202 ? -15.797 2.728 -53.781 1.00 93.38 202 ILE A O 1
ATOM 1645 N N . GLY A 1 203 ? -15.179 3.263 -51.705 1.00 89.44 203 GLY A N 1
ATOM 1646 C CA . GLY A 1 203 ? -16.466 2.927 -51.081 1.00 89.44 203 GLY A CA 1
ATOM 1647 C C . GLY A 1 203 ? -16.674 1.436 -50.772 1.00 89.44 203 GLY A C 1
ATOM 1648 O O . GLY A 1 203 ? -17.813 0.998 -50.626 1.00 89.44 203 GLY A O 1
ATOM 1649 N N . LEU A 1 204 ? -15.597 0.649 -50.665 1.00 89.00 204 LEU A N 1
ATOM 1650 C CA . LEU A 1 204 ? -15.645 -0.744 -50.198 1.00 89.00 204 LEU A CA 1
ATOM 1651 C C . LEU A 1 204 ? -15.700 -0.825 -48.656 1.00 89.00 204 LEU A C 1
ATOM 1653 O O . LEU A 1 204 ? -15.278 0.111 -47.971 1.00 89.00 204 LEU A O 1
ATOM 1657 N N . PRO A 1 205 ? -16.195 -1.938 -48.074 1.00 85.44 205 PRO A N 1
ATOM 1658 C CA . PRO A 1 205 ? -16.201 -2.126 -46.625 1.00 85.44 205 PRO A CA 1
ATOM 1659 C C . PRO A 1 205 ? -14.776 -2.136 -46.049 1.00 85.44 205 PRO A C 1
ATOM 1661 O O . PRO A 1 205 ? -13.897 -2.849 -46.526 1.00 85.44 205 PRO A O 1
ATOM 1664 N N . ILE A 1 206 ? -14.569 -1.346 -44.994 1.00 83.94 206 ILE A N 1
ATOM 1665 C CA . ILE A 1 206 ? -13.270 -1.122 -44.347 1.00 83.94 206 ILE A CA 1
ATOM 1666 C C . ILE A 1 206 ? -12.848 -2.370 -43.558 1.00 83.94 206 ILE A C 1
ATOM 1668 O O . ILE A 1 206 ? -13.547 -2.788 -42.632 1.00 83.94 206 ILE A O 1
ATOM 1672 N N . THR A 1 207 ? -11.673 -2.931 -43.851 1.00 81.56 207 THR A N 1
ATOM 1673 C CA . THR A 1 207 ? -11.112 -4.047 -43.070 1.00 81.56 207 THR A CA 1
ATOM 1674 C C . THR A 1 207 ? -10.695 -3.618 -41.650 1.00 81.56 207 THR A C 1
ATOM 1676 O O . THR A 1 207 ? -10.161 -2.515 -41.472 1.00 81.56 207 THR A O 1
ATOM 1679 N N . PRO A 1 208 ? -10.882 -4.469 -40.618 1.00 85.88 208 PRO A N 1
ATOM 1680 C CA . PRO A 1 208 ? -10.531 -4.138 -39.236 1.00 85.88 208 PRO A CA 1
ATOM 1681 C C . PRO A 1 208 ? -9.015 -3.980 -39.044 1.00 85.88 208 PRO A C 1
ATOM 1683 O O . PRO A 1 208 ? -8.208 -4.657 -39.680 1.00 85.88 208 PRO A O 1
ATOM 1686 N N . ARG A 1 209 ? -8.609 -3.092 -38.125 1.00 84.44 209 ARG A N 1
ATOM 1687 C CA . ARG A 1 209 ? -7.189 -2.848 -37.823 1.00 84.44 209 ARG A CA 1
ATOM 1688 C C . ARG A 1 209 ? -6.579 -4.057 -37.102 1.00 84.44 209 ARG A C 1
ATOM 1690 O O . ARG A 1 209 ? -7.040 -4.431 -36.027 1.00 84.44 209 ARG A O 1
ATOM 1697 N N . THR A 1 210 ? -5.502 -4.607 -37.658 1.00 86.06 210 THR A N 1
ATOM 1698 C CA . THR A 1 210 ? -4.784 -5.784 -37.128 1.00 86.06 210 THR A CA 1
ATOM 1699 C C . THR A 1 210 ? -3.691 -5.449 -36.110 1.00 86.06 210 THR A C 1
ATOM 1701 O O . THR A 1 210 ? -3.143 -6.346 -35.477 1.00 86.06 210 THR A O 1
ATOM 1704 N N . TRP A 1 211 ? -3.371 -4.168 -35.921 1.00 84.38 211 TRP A N 1
ATOM 1705 C CA . TRP A 1 211 ? -2.299 -3.709 -35.040 1.00 84.38 211 TRP A CA 1
ATOM 1706 C C . TRP A 1 211 ? -2.819 -2.732 -33.974 1.00 84.38 211 TRP A C 1
ATOM 1708 O O . TRP A 1 211 ? -3.797 -2.008 -34.185 1.00 84.38 211 TRP A O 1
ATOM 1718 N N . ARG A 1 212 ? -2.166 -2.700 -32.807 1.00 84.50 212 ARG A N 1
ATOM 1719 C CA . ARG A 1 212 ? -2.457 -1.763 -31.709 1.00 84.50 212 ARG A CA 1
ATOM 1720 C C . ARG A 1 212 ? -1.154 -1.264 -31.087 1.00 84.50 212 ARG A C 1
ATOM 1722 O O . ARG A 1 212 ? -0.181 -2.008 -31.011 1.00 84.50 212 ARG A O 1
ATOM 1729 N N . PHE A 1 213 ? -1.141 -0.012 -30.632 1.00 84.06 213 PHE A N 1
ATOM 1730 C CA . PHE A 1 213 ? -0.030 0.522 -29.846 1.00 84.06 213 PHE A CA 1
ATOM 1731 C C . PHE A 1 213 ? -0.110 -0.017 -28.418 1.00 84.06 213 PHE A C 1
ATOM 1733 O O . PHE A 1 213 ? -1.020 0.342 -27.674 1.00 84.06 213 PHE A O 1
ATOM 1740 N N . GLN A 1 214 ? 0.858 -0.842 -28.032 1.00 83.44 214 GLN A N 1
ATOM 1741 C CA . GLN A 1 214 ? 1.043 -1.270 -26.651 1.00 83.44 214 GLN A CA 1
ATOM 1742 C C . GLN A 1 214 ? 2.349 -0.672 -26.138 1.00 83.44 214 GLN A C 1
ATOM 1744 O O . GLN A 1 214 ? 3.417 -0.915 -26.699 1.00 83.44 214 GLN A O 1
ATOM 1749 N N . ARG A 1 215 ? 2.266 0.169 -25.102 1.00 72.75 215 ARG A N 1
ATOM 1750 C CA . ARG A 1 215 ? 3.466 0.653 -24.411 1.00 72.75 215 ARG A CA 1
ATOM 1751 C C . ARG A 1 215 ? 4.020 -0.518 -23.602 1.00 72.75 215 ARG A C 1
ATOM 1753 O O . ARG A 1 215 ? 3.279 -1.085 -22.805 1.00 72.75 215 ARG A O 1
ATOM 1760 N N . ARG A 1 216 ? 5.289 -0.876 -23.808 1.00 67.12 216 ARG A N 1
ATOM 1761 C CA . ARG A 1 216 ? 5.997 -1.795 -22.906 1.00 67.12 216 ARG A CA 1
ATOM 1762 C C . ARG A 1 216 ? 6.179 -1.110 -21.551 1.00 67.12 216 ARG A C 1
ATOM 1764 O O . ARG A 1 216 ? 6.608 0.044 -21.511 1.00 67.12 216 ARG A O 1
ATOM 1771 N N . SER A 1 217 ? 5.804 -1.789 -20.471 1.00 65.25 217 SER A N 1
ATOM 1772 C CA . SER A 1 217 ? 6.103 -1.367 -19.101 1.00 65.25 217 SER A CA 1
ATOM 1773 C C . SER A 1 217 ? 7.613 -1.430 -18.870 1.00 65.25 217 SER A C 1
ATOM 1775 O O . SER A 1 217 ? 8.281 -2.341 -19.350 1.00 65.25 217 SER A O 1
ATOM 1777 N N . LEU A 1 218 ? 8.153 -0.441 -18.154 1.00 52.38 218 LEU A N 1
ATOM 1778 C CA . LEU A 1 218 ? 9.587 -0.320 -17.846 1.00 52.38 218 LEU A CA 1
ATOM 1779 C C . LEU A 1 218 ? 10.125 -1.443 -16.942 1.00 52.38 218 LEU A C 1
ATOM 1781 O O . LEU A 1 218 ? 11.329 -1.516 -16.745 1.00 52.38 218 LEU A O 1
ATOM 1785 N N . ASP A 1 219 ? 9.254 -2.319 -16.444 1.00 44.81 219 ASP A N 1
ATOM 1786 C CA . ASP A 1 219 ? 9.605 -3.443 -15.571 1.00 44.81 219 ASP A CA 1
ATOM 1787 C C . ASP A 1 219 ? 10.197 -4.655 -16.334 1.00 44.81 219 ASP A C 1
ATOM 1789 O O . ASP A 1 219 ? 10.612 -5.624 -15.708 1.00 44.81 219 ASP A O 1
ATOM 1793 N N . GLU A 1 220 ? 10.256 -4.617 -17.677 1.00 50.31 220 GLU A N 1
ATOM 1794 C CA . GLU A 1 220 ? 10.831 -5.684 -18.531 1.00 50.31 220 GLU A CA 1
ATOM 1795 C C . GLU A 1 220 ? 12.251 -5.382 -19.075 1.00 50.31 220 GLU A C 1
ATOM 1797 O O . GLU A 1 220 ? 12.751 -6.115 -19.935 1.00 50.31 220 GLU A O 1
ATOM 1802 N N . LEU A 1 221 ? 12.898 -4.296 -18.632 1.00 41.47 221 LEU A N 1
ATOM 1803 C CA . LEU A 1 221 ? 14.232 -3.851 -19.085 1.00 41.47 221 LEU A CA 1
ATOM 1804 C C . LEU A 1 221 ? 15.307 -4.067 -18.015 1.00 41.47 221 LEU A C 1
ATOM 1806 O O . LEU A 1 221 ? 16.419 -4.498 -18.408 1.00 41.47 221 LEU A O 1
#